Protein AF-A0A7V9I941-F1 (afdb_monomer_lite)

Structure (mmCIF, N/CA/C/O backbone):
data_AF-A0A7V9I941-F1
#
_entry.id   AF-A0A7V9I941-F1
#
loop_
_atom_site.group_PDB
_atom_site.id
_atom_site.type_symbol
_atom_site.label_atom_id
_atom_site.label_alt_id
_atom_site.label_comp_id
_atom_site.label_asym_id
_atom_site.label_entity_id
_atom_site.label_seq_id
_atom_site.pdbx_PDB_ins_code
_atom_site.Cartn_x
_atom_site.Cartn_y
_atom_site.Cartn_z
_atom_site.occupancy
_atom_site.B_iso_or_equiv
_atom_site.auth_seq_id
_atom_site.auth_comp_id
_atom_site.auth_asym_id
_atom_site.auth_atom_id
_atom_site.pdbx_PDB_model_num
ATOM 1 N N . MET A 1 1 ? -34.387 1.064 21.757 1.00 35.09 1 MET A N 1
ATOM 2 C CA . MET A 1 1 ? -34.602 2.495 22.067 1.00 35.09 1 MET A CA 1
ATOM 3 C C . MET A 1 1 ? -33.304 3.060 22.615 1.00 35.09 1 MET A C 1
ATOM 5 O O . MET A 1 1 ? -32.830 2.559 23.624 1.00 35.09 1 MET A O 1
ATOM 9 N N . TRP A 1 2 ? -32.696 4.018 21.917 1.00 32.03 2 TRP A N 1
ATOM 10 C CA . TRP A 1 2 ? -31.437 4.658 22.315 1.00 32.03 2 TRP A CA 1
ATOM 11 C C . TRP A 1 2 ? -31.766 5.967 23.046 1.00 32.03 2 TRP A C 1
ATOM 13 O O . TRP A 1 2 ? -32.575 6.744 22.545 1.00 32.03 2 TRP A O 1
ATOM 23 N N . ASN A 1 3 ? -31.223 6.167 24.250 1.00 42.16 3 ASN A N 1
ATOM 24 C CA . ASN A 1 3 ? -31.518 7.323 25.102 1.00 42.16 3 ASN A CA 1
ATOM 25 C C . ASN A 1 3 ? -30.299 8.272 25.116 1.00 42.16 3 ASN A C 1
ATOM 27 O O . ASN A 1 3 ? -29.281 7.911 25.708 1.00 42.16 3 ASN A O 1
ATOM 31 N N . PRO A 1 4 ? -30.366 9.455 24.477 1.00 40.78 4 PRO A N 1
ATOM 32 C CA . PRO A 1 4 ? -29.200 10.308 24.222 1.00 40.78 4 PRO A CA 1
ATOM 33 C C . PRO A 1 4 ? -28.729 11.154 25.426 1.00 40.78 4 PRO A C 1
ATOM 35 O O . PRO A 1 4 ? -27.900 12.039 25.254 1.00 40.78 4 PRO A O 1
ATOM 38 N N . GLY A 1 5 ? -29.235 10.910 26.643 1.00 39.59 5 GLY A N 1
ATOM 39 C CA . GLY A 1 5 ? -29.011 11.784 27.807 1.00 39.59 5 GLY A CA 1
ATOM 40 C C . GLY A 1 5 ? -28.123 11.249 28.938 1.00 39.59 5 GLY A C 1
ATOM 41 O O . GLY A 1 5 ? -27.975 11.936 29.945 1.00 39.59 5 GLY A O 1
ATOM 42 N N . ARG A 1 6 ? -27.550 10.041 28.842 1.00 43.12 6 ARG A N 1
ATOM 43 C CA . ARG A 1 6 ? -26.622 9.531 29.873 1.00 43.12 6 ARG A CA 1
ATOM 44 C C . ARG A 1 6 ? -25.178 9.778 29.454 1.00 43.12 6 ARG A C 1
ATOM 46 O O . ARG A 1 6 ? -24.641 9.040 28.636 1.00 43.12 6 ARG A O 1
ATOM 53 N N . THR A 1 7 ? -24.547 10.778 30.060 1.00 41.59 7 THR A N 1
ATOM 54 C CA . THR A 1 7 ? -23.088 10.892 30.097 1.00 41.59 7 THR A CA 1
ATOM 55 C C . THR A 1 7 ? -22.533 9.690 30.862 1.00 41.59 7 THR A C 1
ATOM 57 O O . THR A 1 7 ? -22.716 9.549 32.072 1.00 41.59 7 THR A O 1
ATOM 60 N N . LEU A 1 8 ? -21.917 8.765 30.126 1.00 42.09 8 LEU A N 1
ATOM 61 C CA . LEU A 1 8 ? -21.231 7.598 30.670 1.00 42.09 8 LEU A CA 1
ATOM 62 C C . LEU A 1 8 ? -19.936 8.064 31.342 1.00 42.09 8 LEU A C 1
ATOM 64 O O . LEU A 1 8 ? -18.869 8.074 30.741 1.00 42.09 8 LEU A O 1
ATOM 68 N N . GLY A 1 9 ? -20.032 8.455 32.611 1.00 39.22 9 GLY A N 1
ATOM 69 C CA . GLY A 1 9 ? -18.880 8.491 33.504 1.00 39.22 9 GLY A CA 1
ATOM 70 C C . GLY A 1 9 ? -18.475 7.060 33.845 1.00 39.22 9 GLY A C 1
ATOM 71 O O . GLY A 1 9 ? -18.800 6.572 34.922 1.00 39.22 9 GLY A O 1
ATOM 72 N N . SER A 1 10 ? -17.856 6.341 32.912 1.00 38.38 10 SER A N 1
ATOM 73 C CA . SER A 1 10 ? -17.290 5.028 33.206 1.00 38.38 10 SER A CA 1
ATOM 74 C C . SER A 1 10 ? -16.248 4.632 32.180 1.00 38.38 10 SER A C 1
ATOM 76 O O . SER A 1 10 ? -16.509 4.633 30.978 1.00 38.38 10 SER A O 1
ATOM 78 N N . THR A 1 11 ? -15.091 4.232 32.692 1.00 38.78 11 THR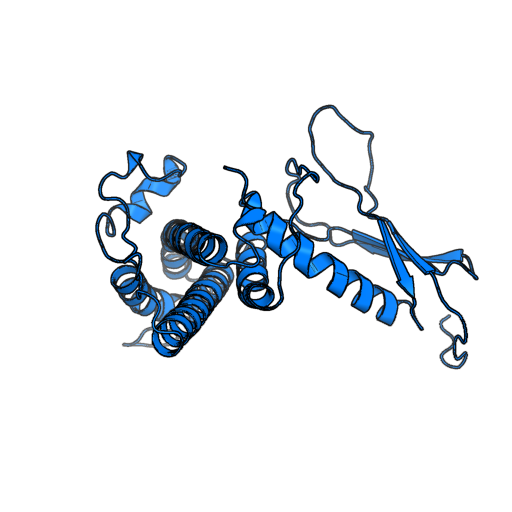 A N 1
ATOM 79 C CA . THR A 1 11 ? -14.031 3.507 32.006 1.00 38.78 11 THR A CA 1
ATOM 80 C C . THR A 1 11 ? -14.617 2.223 31.424 1.00 38.78 11 THR A C 1
ATOM 82 O O . THR A 1 11 ? -14.709 1.192 32.086 1.00 38.78 11 THR A O 1
ATOM 85 N N . SER A 1 12 ? -15.138 2.307 30.206 1.00 35.81 12 SER A N 1
ATOM 86 C CA . SER A 1 12 ? -15.727 1.159 29.530 1.00 35.81 12 SER A CA 1
ATOM 87 C C . SER A 1 12 ? -14.581 0.391 28.910 1.00 35.81 12 SER A C 1
ATOM 89 O O . SER A 1 12 ? -14.075 0.830 27.886 1.00 35.81 12 SER A O 1
ATOM 91 N N . LYS A 1 13 ? -14.146 -0.712 29.521 1.00 40.56 13 LYS A N 1
ATOM 92 C CA . LYS A 1 13 ? -13.272 -1.668 28.848 1.00 40.56 13 LYS A CA 1
ATOM 93 C C . LYS A 1 13 ? -14.117 -2.376 27.805 1.00 40.56 13 LYS A C 1
ATOM 95 O O . LYS A 1 13 ? -15.162 -2.951 28.102 1.00 40.56 13 LYS A O 1
ATOM 100 N N . ILE A 1 14 ? -13.716 -2.204 26.557 1.00 43.59 14 ILE A N 1
ATOM 101 C CA . ILE A 1 14 ? -14.454 -2.724 25.421 1.00 43.59 14 ILE A CA 1
ATOM 102 C C . ILE A 1 14 ? -13.624 -3.789 24.751 1.00 43.59 14 ILE A C 1
ATOM 104 O O . ILE A 1 14 ? -12.581 -3.496 24.181 1.00 43.59 14 ILE A O 1
ATOM 108 N N . ILE A 1 15 ? -14.123 -5.017 24.849 1.00 40.44 15 ILE A N 1
ATOM 109 C CA . ILE A 1 15 ? -13.538 -6.198 24.236 1.00 40.44 15 ILE A CA 1
ATOM 110 C C . ILE A 1 15 ? -14.017 -6.249 22.789 1.00 40.44 15 ILE A C 1
ATOM 112 O O . ILE A 1 15 ? -15.174 -6.604 22.535 1.00 40.44 15 ILE A O 1
ATOM 116 N N . LEU A 1 16 ? -13.134 -5.898 21.849 1.00 37.56 16 LEU A N 1
ATOM 117 C CA . LEU A 1 16 ? -13.359 -6.232 20.447 1.00 37.56 16 LEU A CA 1
ATOM 118 C C . LEU A 1 16 ? -13.041 -7.698 20.211 1.00 37.56 16 LEU A C 1
ATOM 120 O O . LEU A 1 16 ? -11.879 -8.070 20.112 1.00 37.56 16 LEU A O 1
ATOM 124 N N . THR A 1 17 ? -14.078 -8.519 20.080 1.00 37.56 17 THR A N 1
ATOM 125 C CA . THR A 1 17 ? -13.916 -9.923 19.697 1.00 37.56 17 THR A CA 1
ATOM 126 C C . THR A 1 17 ? -14.298 -10.086 18.227 1.00 37.56 17 THR A C 1
ATOM 128 O O . THR A 1 17 ? -15.425 -9.780 17.829 1.00 37.56 17 THR A O 1
ATOM 131 N N . TRP A 1 18 ? -13.359 -10.559 17.416 1.00 40.31 18 TRP A N 1
ATOM 132 C CA . TRP A 1 18 ? -13.526 -10.813 15.985 1.00 40.31 18 TRP A CA 1
ATOM 133 C C . TRP A 1 18 ? -14.189 -12.172 15.799 1.00 40.31 18 TRP A C 1
ATOM 135 O O . TRP A 1 18 ? -13.547 -13.218 15.849 1.00 40.31 18 TRP A O 1
ATOM 145 N N . HIS A 1 19 ? -15.512 -12.173 15.670 1.00 31.95 19 HIS A N 1
ATOM 146 C CA . HIS A 1 19 ? -16.284 -13.409 15.653 1.00 31.95 19 HIS A CA 1
ATOM 147 C C . HIS A 1 19 ? -16.552 -13.909 14.240 1.00 31.95 19 HIS A C 1
ATOM 149 O O . HIS A 1 19 ? -17.307 -13.324 13.466 1.00 31.95 19 HIS A O 1
ATOM 155 N N . ARG A 1 20 ? -15.957 -15.072 13.989 1.00 34.88 20 ARG A N 1
ATOM 156 C CA . ARG A 1 20 ? -16.417 -16.166 13.135 1.00 34.88 20 ARG A CA 1
ATOM 157 C C . ARG A 1 20 ? -17.949 -16.260 13.041 1.00 34.88 20 ARG A C 1
ATOM 159 O O . ARG A 1 20 ? -18.619 -16.485 14.046 1.00 34.88 20 ARG A O 1
ATOM 166 N N . SER A 1 21 ? -18.487 -16.235 11.826 1.00 25.66 21 SER A N 1
ATOM 167 C CA . SER A 1 21 ? -19.768 -16.889 11.551 1.00 25.66 21 SER A CA 1
ATOM 168 C C . SER A 1 21 ? -19.480 -18.347 11.183 1.00 25.66 21 SER A C 1
ATOM 170 O O . SER A 1 21 ? -18.948 -18.602 10.111 1.00 25.66 21 SER A O 1
ATOM 172 N N . GLY A 1 22 ? -19.779 -19.277 12.099 1.00 27.91 22 GLY A N 1
ATOM 173 C CA . GLY A 1 22 ? -19.870 -20.723 11.841 1.00 27.91 22 GLY A CA 1
ATOM 174 C C . GLY A 1 22 ? -18.563 -21.516 11.640 1.00 27.91 22 GLY A C 1
ATOM 175 O O . GLY A 1 22 ? -17.701 -21.144 10.862 1.00 27.91 22 GLY A O 1
ATOM 176 N N . TYR A 1 23 ? -18.493 -22.669 12.319 1.00 27.55 23 TYR A N 1
ATOM 177 C CA . TYR A 1 23 ? -17.632 -23.856 12.097 1.00 27.55 23 TYR A CA 1
ATOM 178 C C . TYR A 1 23 ? -16.152 -23.805 12.478 1.00 27.55 23 TYR A C 1
ATOM 180 O O . TYR A 1 23 ? -15.369 -23.129 11.818 1.00 27.55 23 TYR A O 1
ATOM 188 N N . THR A 1 24 ? -15.859 -24.512 13.589 1.00 28.33 24 THR A N 1
ATOM 189 C CA . THR A 1 24 ? -14.615 -25.098 14.171 1.00 28.33 24 THR A CA 1
ATOM 190 C C . THR A 1 24 ? -13.259 -24.860 13.490 1.00 28.33 24 THR A C 1
ATOM 192 O O . THR A 1 24 ? -13.181 -24.730 12.280 1.00 28.33 24 THR A O 1
ATOM 195 N N . LEU A 1 25 ? -12.185 -24.708 14.289 1.00 29.50 25 LEU A N 1
ATOM 196 C CA . LEU A 1 25 ? -10.809 -24.701 13.762 1.00 29.50 25 LEU A CA 1
ATOM 197 C C . LEU A 1 25 ? -10.632 -25.975 12.925 1.00 29.50 25 LEU A C 1
ATOM 199 O O . LEU A 1 25 ? -10.791 -27.066 13.469 1.00 29.50 25 LEU A O 1
ATOM 203 N N . THR A 1 26 ? -10.375 -25.830 11.629 1.00 43.22 26 THR A N 1
ATOM 204 C CA . THR A 1 26 ? -9.798 -26.887 10.794 1.00 43.22 26 THR A CA 1
ATOM 205 C C . THR A 1 26 ? -8.298 -26.634 10.667 1.00 43.22 26 THR A C 1
ATOM 207 O O . THR A 1 26 ? -7.837 -25.507 10.880 1.00 43.22 26 THR A O 1
ATOM 210 N N . ASP A 1 27 ? -7.546 -27.669 10.305 1.00 41.62 27 ASP A N 1
ATOM 211 C CA . ASP A 1 27 ? -6.104 -27.661 10.019 1.00 41.62 27 ASP A CA 1
ATOM 212 C C . ASP A 1 27 ? -5.704 -26.783 8.792 1.00 41.62 27 ASP A C 1
ATOM 214 O O . ASP A 1 27 ? -4.695 -27.041 8.149 1.00 41.62 27 ASP A O 1
ATOM 218 N N . GLU A 1 28 ? -6.487 -25.751 8.437 1.00 45.28 28 GLU A N 1
ATOM 219 C CA . GLU A 1 28 ? -6.453 -25.043 7.135 1.00 45.28 28 GLU A CA 1
ATOM 220 C C . GLU A 1 28 ? -6.357 -23.495 7.250 1.00 45.28 28 GLU A C 1
ATOM 222 O O . GLU A 1 28 ? -6.674 -22.759 6.315 1.00 45.28 28 GLU A O 1
ATOM 227 N N . GLY A 1 29 ? -5.980 -22.966 8.422 1.00 47.12 29 GLY A N 1
ATOM 228 C CA . GLY A 1 29 ? -5.404 -21.616 8.551 1.00 47.12 29 GLY A CA 1
ATOM 229 C C . GLY A 1 29 ? -6.286 -20.384 8.247 1.00 47.12 29 GLY A C 1
ATOM 230 O O . GLY A 1 29 ? -5.766 -19.309 7.998 1.00 47.12 29 GLY A O 1
ATOM 231 N N . ALA A 1 30 ? -7.615 -20.442 8.291 1.00 50.50 30 ALA A N 1
ATOM 232 C CA . ALA A 1 30 ? -8.430 -19.406 7.635 1.00 50.50 30 ALA A CA 1
ATOM 233 C C . ALA A 1 30 ? -8.743 -18.079 8.393 1.00 50.50 30 ALA A C 1
ATOM 235 O O . ALA A 1 30 ? -9.074 -17.096 7.728 1.00 50.50 30 ALA A O 1
ATOM 236 N N . LEU A 1 31 ? -8.696 -17.974 9.733 1.00 53.34 31 LEU A N 1
ATOM 237 C CA . LEU A 1 31 ? -9.114 -16.743 10.452 1.00 53.34 31 LEU A CA 1
ATOM 238 C C . LEU A 1 31 ? -8.390 -16.547 11.796 1.00 53.34 31 LEU A C 1
ATOM 240 O O . LEU A 1 31 ? -8.352 -17.461 12.617 1.00 53.34 31 LEU A O 1
ATOM 244 N N . ALA A 1 32 ? -7.903 -15.328 12.057 1.00 59.91 32 ALA A N 1
ATOM 245 C CA . ALA A 1 32 ? -7.299 -14.939 13.334 1.00 59.91 32 ALA A CA 1
ATOM 246 C C . ALA A 1 32 ? -8.260 -14.080 14.178 1.00 59.91 32 ALA A C 1
ATOM 248 O O . ALA A 1 32 ? -8.872 -13.136 13.676 1.00 59.91 32 ALA A O 1
ATOM 249 N N . LEU A 1 33 ? -8.377 -14.404 15.470 1.00 64.81 33 LEU A N 1
ATOM 250 C CA . LEU A 1 33 ? -9.086 -13.597 16.463 1.00 64.81 33 LEU A CA 1
ATOM 251 C C . LEU A 1 33 ? -8.088 -12.635 17.116 1.00 64.81 33 LEU A C 1
ATOM 253 O O . LEU A 1 33 ? -7.126 -13.083 17.734 1.00 64.81 33 LEU A O 1
ATOM 257 N N . ALA A 1 34 ? -8.336 -11.331 17.017 1.00 71.81 34 ALA A N 1
ATOM 258 C CA . ALA A 1 34 ? -7.674 -10.350 17.871 1.00 71.81 34 ALA A CA 1
ATOM 259 C C . ALA A 1 34 ? -8.572 -10.023 19.072 1.00 71.81 34 ALA A C 1
ATOM 261 O O . ALA A 1 34 ? -9.789 -10.163 19.004 1.00 71.81 34 ALA A O 1
ATOM 262 N N . GLU A 1 35 ? -8.000 -9.578 20.180 1.00 79.00 35 GLU A N 1
ATOM 263 C CA . GLU A 1 35 ? -8.775 -8.992 21.266 1.00 79.00 35 GLU A CA 1
ATOM 264 C C . GLU A 1 35 ? -8.050 -7.750 21.751 1.00 79.00 35 GLU A C 1
ATOM 266 O O . GLU A 1 35 ? -6.855 -7.793 22.034 1.00 79.00 35 GLU A O 1
ATOM 271 N N . ILE A 1 36 ? -8.764 -6.629 21.805 1.00 81.50 36 ILE A N 1
ATOM 272 C CA . ILE A 1 36 ? -8.229 -5.391 22.360 1.00 81.50 36 ILE A CA 1
ATOM 273 C C . ILE A 1 36 ? -9.214 -4.806 23.348 1.00 81.50 36 ILE A C 1
ATOM 275 O O . ILE A 1 36 ? -10.423 -4.960 23.198 1.00 81.50 36 ILE A O 1
ATOM 279 N N . THR A 1 37 ? -8.650 -4.139 24.346 1.00 85.94 37 THR A N 1
ATOM 280 C CA . THR A 1 37 ? -9.349 -3.391 25.379 1.00 85.94 37 THR A CA 1
ATOM 281 C C . THR A 1 37 ? -9.031 -1.919 25.182 1.00 85.94 37 THR A C 1
ATOM 283 O O . THR A 1 37 ? -7.863 -1.543 25.123 1.00 85.94 37 THR A O 1
ATOM 286 N N . VAL A 1 38 ? -10.065 -1.088 25.095 1.00 84.06 38 VAL A N 1
ATOM 287 C CA . VAL A 1 38 ? -9.937 0.374 25.046 1.00 84.06 38 VAL A CA 1
ATOM 288 C C . VAL A 1 38 ? -10.858 0.995 26.079 1.00 84.06 38 VAL A C 1
ATOM 290 O O . VAL A 1 38 ? -11.914 0.430 26.337 1.00 84.06 38 VAL A O 1
ATOM 293 N N . GLU A 1 39 ? -10.477 2.146 26.630 1.00 88.81 39 GLU A N 1
ATOM 294 C CA . GLU A 1 39 ? -11.371 2.993 27.423 1.00 88.81 39 GLU A CA 1
ATOM 295 C C . GLU A 1 39 ? -12.137 3.931 26.485 1.00 88.81 39 GLU A C 1
ATOM 297 O O . GLU A 1 39 ? -11.517 4.668 25.709 1.00 88.81 39 GLU A O 1
ATOM 302 N N . ALA A 1 40 ? -13.471 3.930 26.530 1.00 86.38 40 ALA A N 1
ATOM 303 C CA . ALA A 1 40 ? -14.291 4.774 25.661 1.00 86.38 40 ALA A CA 1
ATOM 304 C C . ALA A 1 40 ? -15.577 5.280 26.327 1.00 86.38 40 ALA A C 1
ATOM 306 O O . ALA A 1 40 ? -16.123 4.649 27.232 1.00 86.38 40 ALA A O 1
ATOM 307 N N . GLU A 1 41 ? -16.072 6.412 25.824 1.00 88.31 41 GLU A N 1
ATOM 308 C CA . GLU A 1 41 ? -17.283 7.083 26.328 1.00 88.31 41 GLU A CA 1
ATOM 309 C C . GLU A 1 41 ? -18.567 6.596 25.635 1.00 88.31 41 GLU A C 1
ATOM 311 O O . GLU A 1 41 ? -19.680 6.865 26.082 1.00 88.31 41 GLU A O 1
ATOM 316 N N . SER A 1 42 ? -18.431 5.892 24.509 1.00 83.50 42 SER A N 1
ATOM 317 C CA . SER A 1 42 ? -19.545 5.344 23.735 1.00 83.50 42 SER A CA 1
ATOM 318 C C . SER A 1 42 ? -19.088 4.176 22.861 1.00 83.50 42 SER A C 1
ATOM 320 O O . SER A 1 42 ? -17.894 4.007 22.613 1.00 83.50 42 SER A O 1
ATOM 322 N N . PHE A 1 43 ? -20.039 3.408 22.317 1.00 78.94 43 PHE A N 1
ATOM 323 C CA . PHE A 1 43 ? -19.748 2.367 21.321 1.00 78.94 43 PHE A CA 1
ATOM 324 C C . PHE A 1 43 ? -18.999 2.914 20.098 1.00 78.94 43 PHE A C 1
ATOM 326 O O . PHE A 1 43 ? -18.075 2.267 19.622 1.00 78.94 43 PHE A O 1
ATOM 333 N N . LEU A 1 44 ? -19.365 4.105 19.610 1.00 83.31 44 LEU A N 1
ATOM 334 C CA . LEU A 1 44 ? -18.714 4.716 18.448 1.00 83.31 44 LEU A CA 1
ATOM 335 C C . LEU A 1 44 ? -17.280 5.165 18.766 1.00 83.31 44 LEU A C 1
ATOM 337 O O . LEU A 1 44 ? -16.379 4.959 17.958 1.00 83.31 44 LEU A O 1
ATOM 341 N N . ASP A 1 45 ? -17.053 5.757 19.942 1.00 83.31 45 ASP A N 1
ATOM 342 C CA . ASP A 1 45 ? -15.701 6.138 20.371 1.00 83.31 45 ASP A CA 1
ATOM 343 C C . ASP A 1 45 ? -14.810 4.902 20.561 1.00 83.31 45 ASP A C 1
ATOM 345 O O . ASP A 1 45 ? -13.637 4.917 20.192 1.00 83.31 45 ASP A O 1
ATOM 349 N N . ALA A 1 46 ? -15.385 3.804 21.052 1.00 83.12 46 ALA A N 1
ATOM 350 C CA . ALA A 1 46 ? -14.690 2.532 21.161 1.00 83.12 46 ALA A CA 1
ATOM 351 C C . ALA A 1 46 ? -14.336 1.950 19.797 1.00 83.12 46 ALA A C 1
ATOM 353 O O . ALA A 1 46 ? -13.186 1.593 19.573 1.00 83.12 46 ALA A O 1
ATOM 354 N N . GLU A 1 47 ? -15.294 1.918 18.866 1.00 83.94 47 GLU A N 1
ATOM 355 C CA . GLU A 1 47 ? -15.066 1.496 17.482 1.00 83.94 47 GLU A CA 1
ATOM 356 C C . GLU A 1 47 ? -13.938 2.294 16.844 1.00 83.94 47 GLU A C 1
ATOM 358 O O . GLU A 1 47 ? -13.030 1.700 16.273 1.00 83.94 47 GLU A O 1
ATOM 363 N N . ARG A 1 48 ? -13.946 3.621 17.004 1.00 86.38 48 ARG A N 1
ATOM 364 C CA . ARG A 1 48 ? -12.891 4.505 16.504 1.00 86.38 48 ARG A CA 1
ATOM 365 C C . ARG A 1 48 ? -11.533 4.178 17.125 1.00 86.38 48 ARG A C 1
ATOM 367 O O . ARG A 1 48 ? -10.597 3.890 16.391 1.00 86.38 48 ARG A O 1
ATOM 374 N N . LYS A 1 49 ? -11.417 4.177 18.458 1.00 85.25 49 LYS A N 1
ATOM 375 C CA . LYS A 1 49 ? -10.149 3.902 19.167 1.00 85.25 49 LYS A CA 1
ATOM 376 C C . LYS A 1 49 ? -9.594 2.525 18.829 1.00 85.25 49 LYS A C 1
ATOM 378 O O . LYS A 1 49 ? -8.396 2.365 18.606 1.00 85.25 49 LYS A O 1
ATOM 383 N N . SER A 1 50 ? -10.470 1.533 18.779 1.00 84.06 50 SER A N 1
ATOM 384 C CA . SER A 1 50 ? -10.101 0.170 18.454 1.00 84.06 50 SER A CA 1
ATOM 385 C C . SER A 1 50 ? -9.722 -0.009 16.985 1.00 84.06 50 SER A C 1
ATOM 387 O O . SER A 1 50 ? -8.738 -0.685 16.687 1.00 84.06 50 SER A O 1
ATOM 389 N N . HIS A 1 51 ? -10.462 0.616 16.069 1.00 84.75 51 HIS A N 1
ATOM 390 C CA . HIS A 1 51 ? -10.105 0.664 14.657 1.00 84.75 51 HIS A CA 1
ATOM 391 C C . HIS A 1 51 ? -8.741 1.330 14.472 1.00 84.75 51 HIS A C 1
ATOM 393 O O . HIS A 1 51 ? -7.884 0.754 13.812 1.00 84.75 51 HIS A O 1
ATOM 399 N N . ASP A 1 52 ? -8.503 2.486 15.093 1.00 84.69 52 ASP A N 1
ATOM 400 C CA . ASP A 1 52 ? -7.235 3.212 14.999 1.00 84.69 52 ASP A CA 1
ATOM 401 C C . ASP A 1 52 ? -6.067 2.370 15.535 1.00 84.69 52 ASP A C 1
ATOM 403 O O . ASP A 1 52 ? -5.017 2.302 14.899 1.00 84.69 52 ASP A O 1
ATOM 407 N N . ALA A 1 53 ? -6.258 1.660 16.652 1.00 83.19 53 ALA A N 1
ATOM 408 C CA . ALA A 1 53 ? -5.247 0.759 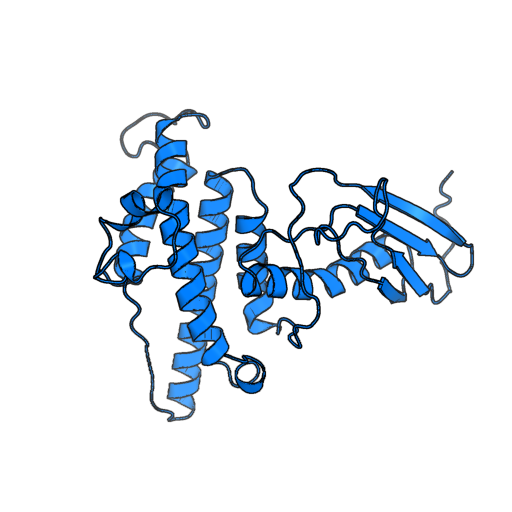17.204 1.00 83.19 53 ALA A CA 1
ATOM 409 C C . ALA A 1 53 ? -4.895 -0.392 16.242 1.00 83.19 53 ALA A C 1
ATOM 411 O O . ALA A 1 53 ? -3.721 -0.711 16.050 1.00 83.19 53 ALA A O 1
ATOM 412 N N . LEU A 1 54 ? -5.902 -1.004 15.612 1.00 82.44 54 LEU A N 1
ATOM 413 C CA . LEU A 1 54 ? -5.715 -2.175 14.751 1.00 82.44 54 LEU A CA 1
ATOM 414 C C . LEU A 1 54 ? -5.309 -1.817 13.320 1.00 82.44 54 LEU A C 1
ATOM 416 O O . LEU A 1 54 ? -4.561 -2.563 12.693 1.00 82.44 54 LEU A O 1
ATOM 420 N N . ALA A 1 55 ? -5.765 -0.686 12.785 1.00 81.31 55 ALA A N 1
ATOM 421 C CA . ALA A 1 55 ? -5.546 -0.302 11.393 1.00 81.31 55 ALA A CA 1
ATOM 422 C C . ALA A 1 55 ? -4.057 -0.261 11.030 1.00 81.31 55 ALA A C 1
ATOM 424 O O . ALA A 1 55 ? -3.678 -0.674 9.930 1.00 81.31 55 ALA A O 1
ATOM 425 N N . PHE A 1 56 ? -3.205 0.183 11.956 1.00 81.62 56 PHE A N 1
ATOM 426 C CA . PHE A 1 56 ? -1.756 0.229 11.761 1.00 81.62 56 PHE A CA 1
ATOM 427 C C . PHE A 1 56 ? -1.126 -1.168 11.699 1.00 81.62 56 PHE A C 1
ATOM 429 O O . PHE A 1 56 ? -0.277 -1.404 10.839 1.00 81.62 56 PHE A O 1
ATOM 436 N N . LEU A 1 57 ? -1.579 -2.101 12.543 1.00 81.75 57 LEU A N 1
ATOM 437 C CA . LEU A 1 57 ? -1.129 -3.499 12.531 1.00 81.75 57 LEU A CA 1
ATOM 438 C C . LEU A 1 57 ? -1.566 -4.206 11.249 1.00 81.75 57 LEU A C 1
ATOM 440 O O . LEU A 1 57 ? -0.749 -4.785 10.545 1.00 81.75 57 LEU A O 1
ATOM 444 N N . LEU A 1 58 ? -2.841 -4.076 10.884 1.00 81.50 58 LEU A N 1
ATOM 445 C CA . LEU A 1 58 ? -3.386 -4.682 9.670 1.00 81.50 58 LEU A CA 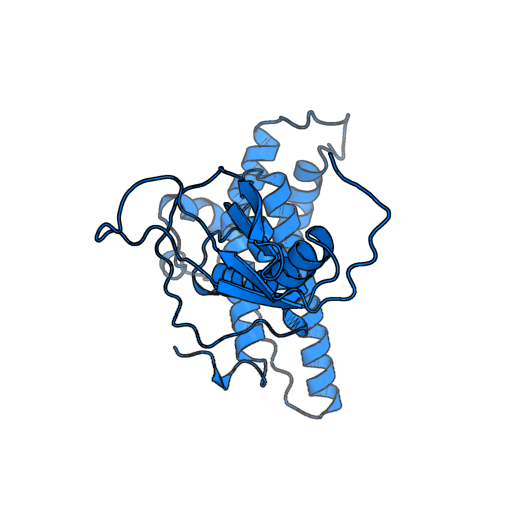1
ATOM 446 C C . LEU A 1 58 ? -2.693 -4.155 8.408 1.00 81.50 58 LEU A C 1
ATOM 448 O O . LEU A 1 58 ? -2.466 -4.912 7.468 1.00 81.50 58 LEU A O 1
ATOM 452 N N . SER A 1 59 ? -2.347 -2.863 8.379 1.00 81.62 59 SER A N 1
ATOM 453 C CA . SER A 1 59 ? -1.599 -2.266 7.265 1.00 81.62 59 SER A CA 1
ATOM 454 C C . SER A 1 59 ? -0.181 -2.827 7.172 1.00 81.62 59 SER A C 1
ATOM 456 O O . SER A 1 59 ? 0.275 -3.152 6.078 1.00 81.62 59 SER A O 1
ATOM 458 N N . TRP A 1 60 ? 0.497 -2.984 8.313 1.00 81.69 60 TRP A N 1
ATOM 459 C CA . TRP A 1 60 ? 1.806 -3.628 8.369 1.00 81.69 60 TRP A CA 1
ATOM 460 C C . TRP A 1 60 ? 1.747 -5.075 7.873 1.00 81.69 60 TRP A C 1
ATOM 462 O O . TRP A 1 60 ? 2.497 -5.467 6.983 1.00 81.69 60 TRP A O 1
ATOM 472 N N . TRP A 1 61 ? 0.814 -5.856 8.404 1.00 81.31 61 TRP A N 1
ATOM 473 C CA . TRP A 1 61 ? 0.648 -7.257 8.054 1.00 81.31 61 TRP A CA 1
ATOM 474 C C . TRP A 1 61 ? 0.253 -7.463 6.590 1.00 81.31 61 TRP A C 1
ATOM 476 O O . TRP A 1 61 ? 0.759 -8.374 5.939 1.00 81.31 61 TRP A O 1
ATOM 486 N N . SER A 1 62 ? -0.598 -6.597 6.036 1.00 75.50 62 SER A N 1
ATOM 487 C CA . SER A 1 62 ? -0.972 -6.665 4.622 1.00 75.50 62 SER A CA 1
ATOM 488 C C . SER A 1 62 ? 0.249 -6.543 3.708 1.00 75.50 62 SER A C 1
ATOM 490 O O . SER A 1 62 ? 0.369 -7.285 2.731 1.00 75.50 62 SER A O 1
ATOM 492 N N . PHE A 1 63 ? 1.191 -5.668 4.068 1.00 81.56 63 PHE A N 1
ATOM 493 C CA . PHE A 1 63 ? 2.483 -5.570 3.401 1.00 81.56 63 PHE A CA 1
ATOM 494 C C . PHE A 1 63 ? 3.362 -6.803 3.658 1.00 81.56 63 PHE A C 1
ATOM 496 O O . PHE A 1 63 ? 3.770 -7.458 2.701 1.00 81.56 63 PHE A O 1
ATOM 503 N N . ALA A 1 64 ? 3.607 -7.149 4.926 1.00 79.25 64 ALA A N 1
ATOM 504 C CA . ALA A 1 64 ? 4.544 -8.206 5.316 1.00 79.25 64 ALA A CA 1
ATOM 505 C C . ALA A 1 64 ? 4.222 -9.559 4.662 1.00 79.25 64 ALA A C 1
ATOM 507 O O . ALA A 1 64 ? 5.121 -10.265 4.214 1.00 79.25 64 ALA A O 1
ATOM 508 N N . TYR A 1 65 ? 2.936 -9.894 4.551 1.00 76.50 65 TYR A N 1
ATOM 509 C CA . TYR A 1 65 ? 2.492 -11.148 3.941 1.00 76.50 65 TYR A CA 1
ATOM 510 C C . TYR A 1 65 ? 2.070 -10.996 2.482 1.00 76.50 65 TYR A C 1
ATOM 512 O O . TYR A 1 65 ? 1.784 -11.993 1.819 1.00 76.50 65 TYR A O 1
ATOM 520 N N . THR A 1 66 ? 2.040 -9.767 1.957 1.00 77.06 66 THR A N 1
ATOM 521 C CA . THR A 1 66 ? 1.581 -9.487 0.591 1.00 77.06 66 THR A CA 1
ATOM 522 C C . THR A 1 66 ? 0.144 -9.989 0.369 1.00 77.06 66 THR A C 1
ATOM 524 O O . THR A 1 66 ? -0.163 -10.684 -0.603 1.00 77.06 66 THR A O 1
ATOM 527 N N . VAL A 1 67 ? -0.750 -9.702 1.321 1.00 76.75 67 VAL A N 1
ATOM 528 C CA . VAL A 1 67 ? -2.144 -10.177 1.302 1.00 76.75 67 VAL A CA 1
ATOM 529 C C . VAL A 1 67 ? -3.119 -9.075 1.689 1.00 76.75 67 VAL A C 1
ATOM 531 O O . VAL A 1 67 ? -2.800 -8.192 2.481 1.00 76.75 67 VAL A O 1
ATOM 534 N N . ALA A 1 68 ? -4.334 -9.149 1.154 1.00 73.19 68 ALA A N 1
ATOM 535 C CA . ALA A 1 68 ? -5.455 -8.339 1.604 1.00 73.19 68 ALA A CA 1
ATOM 536 C C . ALA A 1 68 ? -5.856 -8.768 3.024 1.00 73.19 68 ALA A C 1
ATOM 538 O O . ALA A 1 68 ? -6.314 -9.895 3.219 1.00 73.19 68 ALA A O 1
ATOM 539 N N . ILE A 1 69 ? -5.661 -7.894 4.014 1.00 75.94 69 ILE A N 1
ATOM 540 C CA . ILE A 1 69 ? -6.098 -8.133 5.394 1.00 75.94 69 ILE A CA 1
ATOM 541 C C . ILE A 1 69 ? -7.132 -7.086 5.751 1.00 75.94 69 ILE A C 1
ATOM 543 O O . ILE A 1 69 ? -6.910 -5.880 5.598 1.00 75.94 69 ILE A O 1
ATOM 547 N N . ASP A 1 70 ? -8.268 -7.562 6.243 1.00 76.19 70 ASP A N 1
ATOM 548 C CA . ASP A 1 70 ? -9.421 -6.720 6.471 1.00 76.19 70 ASP A CA 1
ATOM 549 C C . ASP A 1 70 ? -10.268 -7.190 7.653 1.00 76.19 70 ASP A C 1
ATOM 551 O O . ASP A 1 70 ? -10.272 -8.355 8.055 1.00 76.19 70 ASP A O 1
ATOM 555 N N . ILE A 1 71 ? -11.008 -6.231 8.185 1.00 77.00 71 ILE A N 1
ATOM 556 C CA . ILE A 1 71 ? -11.909 -6.328 9.318 1.00 77.00 71 ILE A CA 1
ATOM 557 C C . ILE A 1 71 ? -13.261 -6.847 8.807 1.00 77.00 71 ILE A C 1
ATOM 559 O O . ILE A 1 71 ? -14.110 -6.083 8.354 1.00 77.00 71 ILE A O 1
ATOM 563 N N . LYS A 1 72 ? -13.481 -8.169 8.856 1.00 76.25 72 LYS A N 1
ATOM 564 C CA . LYS A 1 72 ? -14.747 -8.774 8.379 1.00 76.25 72 LYS A CA 1
ATOM 565 C C . LYS A 1 72 ? -15.904 -8.640 9.350 1.00 76.25 72 LYS A C 1
ATOM 567 O O . LYS A 1 72 ? -17.061 -8.694 8.953 1.00 76.25 72 LYS A O 1
ATOM 572 N N . GLY A 1 73 ? -15.622 -8.456 10.625 1.00 74.94 73 GLY A N 1
ATOM 573 C CA . GLY A 1 73 ? -16.657 -8.215 11.608 1.00 74.94 73 GLY A CA 1
ATOM 574 C C . GLY A 1 73 ? -16.076 -8.131 12.997 1.00 74.94 73 GLY A C 1
ATOM 575 O O . GLY A 1 73 ? -15.028 -8.705 13.281 1.00 74.94 73 GLY A O 1
ATOM 576 N N . TYR A 1 74 ? -16.761 -7.404 13.858 1.00 79.88 74 TYR A N 1
ATOM 577 C CA . TYR A 1 74 ? -16.339 -7.209 15.227 1.00 79.88 74 TYR A CA 1
ATOM 578 C C . TYR A 1 74 ? -17.548 -7.129 16.145 1.00 79.88 74 TYR A C 1
ATOM 580 O O . TYR A 1 74 ? -18.659 -6.744 15.763 1.00 79.88 74 TYR A O 1
ATOM 588 N N . ARG A 1 75 ? -17.301 -7.500 17.394 1.00 84.12 75 ARG A N 1
ATOM 589 C CA . ARG A 1 75 ? -18.233 -7.338 18.497 1.00 84.12 75 ARG A CA 1
ATOM 590 C C . ARG A 1 75 ? -17.671 -6.327 19.471 1.00 84.12 75 ARG A C 1
ATOM 592 O O . ARG A 1 75 ? -16.573 -6.535 19.958 1.00 84.12 75 ARG A O 1
ATOM 599 N N . VAL A 1 76 ? -18.453 -5.317 19.813 1.00 83.25 76 VAL A N 1
ATOM 600 C CA . VAL A 1 76 ? -18.164 -4.335 20.860 1.00 83.25 76 VAL A CA 1
ATOM 601 C C . VAL A 1 76 ? -18.968 -4.719 22.100 1.00 83.25 76 VAL A C 1
ATOM 603 O O . VAL A 1 76 ? -20.181 -4.892 21.991 1.00 83.25 76 VAL A O 1
ATOM 606 N N . THR A 1 77 ? -18.329 -4.862 23.263 1.00 84.50 77 THR A N 1
ATOM 607 C CA . THR A 1 77 ? -19.018 -5.183 24.531 1.00 84.50 77 THR A CA 1
ATOM 608 C C . THR A 1 77 ? -18.705 -4.121 25.580 1.00 84.50 77 THR A C 1
ATOM 610 O O . THR A 1 77 ? -17.539 -3.966 25.916 1.00 84.50 77 THR A O 1
ATOM 613 N N . GLU A 1 78 ? -19.707 -3.406 26.103 1.00 87.56 78 GLU A N 1
ATOM 614 C CA . GLU A 1 78 ? -19.537 -2.523 27.271 1.00 87.56 78 GLU A CA 1
ATOM 615 C C . GLU A 1 78 ? -19.472 -3.390 28.533 1.00 87.56 78 GLU A C 1
ATOM 617 O O . GLU A 1 78 ? -20.472 -3.997 28.907 1.00 87.56 78 GLU A O 1
ATOM 622 N N . GLU A 1 79 ? -18.324 -3.453 29.210 1.00 84.06 79 GLU A N 1
ATOM 623 C CA . GLU A 1 79 ? -18.146 -4.361 30.354 1.00 84.06 79 GLU A CA 1
ATOM 624 C C . GLU A 1 79 ? -19.119 -4.134 31.514 1.00 84.06 79 GLU A C 1
ATOM 626 O O . GLU A 1 79 ? -19.587 -5.095 32.116 1.00 84.06 79 GLU A O 1
ATOM 631 N N . ARG A 1 80 ? -19.460 -2.879 31.828 1.00 82.50 80 ARG A N 1
ATOM 632 C CA . ARG A 1 80 ? -20.296 -2.568 32.997 1.00 82.50 80 ARG A CA 1
ATOM 633 C C . ARG A 1 80 ? -21.757 -2.976 32.813 1.00 82.50 80 ARG A C 1
ATOM 635 O O . ARG A 1 80 ? -22.407 -3.367 33.777 1.00 82.50 80 ARG A O 1
ATOM 642 N N . THR A 1 81 ? -22.301 -2.800 31.611 1.00 88.44 81 THR A N 1
ATOM 643 C CA . THR A 1 81 ? -23.715 -3.101 31.317 1.00 88.44 81 THR A CA 1
ATOM 644 C C . THR A 1 81 ? -23.893 -4.427 30.593 1.00 88.44 81 THR A C 1
ATOM 646 O O . THR A 1 81 ? -25.027 -4.839 30.370 1.00 88.44 81 THR A O 1
ATOM 649 N N . GLU A 1 82 ? -22.790 -5.043 30.166 1.00 88.75 82 GLU A N 1
ATOM 650 C CA . GLU A 1 82 ? -22.736 -6.198 29.269 1.00 88.75 82 GLU A CA 1
ATOM 651 C C . GLU A 1 82 ? -23.431 -5.980 27.914 1.00 88.75 82 GLU A C 1
ATOM 653 O O . GLU A 1 82 ? -23.668 -6.933 27.165 1.00 88.75 82 GLU A O 1
ATOM 658 N N . SER A 1 83 ? -23.742 -4.728 27.561 1.00 82.94 83 SER A N 1
ATOM 659 C CA . SER A 1 83 ? -24.380 -4.392 26.289 1.00 82.94 83 SER A CA 1
ATOM 660 C C . SER A 1 83 ? -23.444 -4.705 25.125 1.00 82.94 83 SER A C 1
ATOM 662 O O . SER A 1 83 ? -22.253 -4.393 25.166 1.00 82.94 83 SER A O 1
ATOM 664 N N . ARG A 1 84 ? -23.986 -5.306 24.058 1.00 86.44 84 ARG A N 1
ATOM 665 C CA . ARG A 1 84 ? -23.211 -5.767 22.895 1.00 86.44 84 ARG A CA 1
ATOM 666 C C . ARG A 1 84 ? -23.693 -5.111 21.607 1.00 86.44 84 ARG A C 1
ATOM 668 O O . ARG A 1 84 ? -24.893 -5.072 21.345 1.00 86.44 84 ARG A O 1
ATOM 675 N N . LYS A 1 85 ? -22.753 -4.684 20.766 1.00 78.88 85 LYS A N 1
ATOM 676 C CA . LYS A 1 85 ? -22.985 -4.281 19.373 1.00 78.88 85 LYS A CA 1
ATOM 677 C C . LYS A 1 85 ? -22.193 -5.205 18.458 1.00 78.88 85 LYS A C 1
ATOM 679 O O . LYS A 1 85 ? -21.026 -5.481 18.718 1.00 78.88 85 LYS A O 1
ATOM 684 N N . TRP A 1 86 ? -22.831 -5.682 17.400 1.00 81.38 86 TRP A N 1
ATOM 685 C CA . TRP A 1 86 ? -22.206 -6.535 16.396 1.00 81.38 86 TRP A CA 1
ATOM 686 C C . TRP A 1 86 ? -22.230 -5.826 15.053 1.00 81.38 86 TRP A C 1
ATOM 688 O O . TRP A 1 86 ? -23.256 -5.261 14.673 1.00 81.38 86 TRP A O 1
ATOM 698 N N . VAL A 1 87 ? -21.106 -5.863 14.349 1.00 74.75 87 VAL A N 1
ATOM 699 C CA . VAL A 1 87 ? -20.967 -5.323 12.998 1.00 74.75 87 VAL A CA 1
ATOM 700 C C . VAL A 1 87 ? -20.299 -6.388 12.146 1.00 74.75 87 VAL A C 1
ATOM 702 O O . VAL A 1 87 ? -19.261 -6.924 12.528 1.00 74.75 87 VAL A O 1
ATOM 705 N N . PHE A 1 88 ? -20.892 -6.700 10.998 1.00 73.19 88 PHE A N 1
ATOM 706 C CA . PHE A 1 88 ? -20.373 -7.687 10.057 1.00 73.19 88 PHE A CA 1
ATOM 707 C C . PHE A 1 88 ? -20.314 -7.077 8.658 1.00 73.19 88 PHE A C 1
ATOM 709 O O . PHE A 1 88 ? -21.312 -6.566 8.159 1.00 73.19 88 PHE A O 1
ATOM 716 N N . ASN A 1 89 ? -19.148 -7.183 8.031 1.00 62.94 89 ASN A N 1
ATOM 717 C CA . ASN A 1 89 ? -18.842 -6.795 6.662 1.00 62.94 89 ASN A CA 1
ATOM 718 C C . ASN A 1 89 ? -18.331 -8.049 5.929 1.00 62.94 89 ASN A C 1
ATOM 720 O O . ASN A 1 89 ? -17.139 -8.356 5.930 1.00 62.94 89 ASN A O 1
ATOM 724 N N . ALA A 1 90 ? -19.236 -8.835 5.346 1.00 49.97 90 ALA A N 1
ATOM 725 C CA . ALA A 1 90 ? -18.880 -10.110 4.725 1.00 49.97 90 ALA A CA 1
ATOM 726 C C . ALA A 1 90 ? -18.618 -9.960 3.217 1.00 49.97 90 ALA A C 1
ATOM 728 O O . ALA A 1 90 ? -19.543 -10.085 2.424 1.00 49.97 90 ALA A O 1
ATOM 729 N N . LEU A 1 91 ? -17.358 -9.740 2.820 1.00 52.84 91 LEU A N 1
ATOM 730 C CA . LEU A 1 91 ? -16.871 -9.894 1.436 1.00 52.84 91 LEU A CA 1
ATOM 731 C C . LEU A 1 91 ? -15.382 -10.294 1.444 1.00 52.84 91 LEU A C 1
ATOM 733 O O . LEU A 1 91 ? -14.565 -9.513 1.919 1.00 52.84 91 LEU A O 1
ATOM 737 N N . GLY A 1 92 ? -14.995 -11.470 0.930 1.00 55.44 92 GLY A N 1
ATOM 738 C CA . GLY A 1 92 ? -13.581 -11.845 0.704 1.00 55.44 92 GLY A CA 1
ATOM 739 C C . GLY A 1 92 ? -13.233 -13.319 0.968 1.00 55.44 92 GLY A C 1
ATOM 740 O O . GLY A 1 92 ? -14.002 -14.035 1.602 1.00 55.44 92 GLY A O 1
ATOM 741 N N . ARG A 1 93 ? -12.066 -13.772 0.478 1.00 53.19 93 ARG A N 1
ATOM 742 C CA . ARG A 1 93 ? -11.502 -15.113 0.744 1.00 53.19 93 ARG A CA 1
ATOM 743 C C . ARG A 1 93 ? -10.611 -15.090 1.991 1.00 53.19 93 ARG A C 1
ATOM 745 O O . ARG A 1 93 ? -9.855 -14.141 2.181 1.00 53.19 93 ARG A O 1
ATOM 752 N N . ALA A 1 94 ? -10.693 -16.138 2.805 1.00 56.50 94 ALA A N 1
ATOM 753 C CA . ALA A 1 94 ? -9.784 -16.372 3.923 1.00 56.50 94 ALA A CA 1
ATOM 754 C C . ALA A 1 94 ? -8.366 -16.726 3.432 1.00 56.50 94 ALA A C 1
ATOM 756 O O . ALA A 1 94 ? -8.223 -17.372 2.392 1.00 56.50 94 ALA A O 1
ATOM 757 N N . LYS A 1 95 ? -7.329 -16.309 4.168 1.00 54.66 95 LYS A N 1
ATOM 758 C CA . LYS A 1 95 ? -5.926 -16.654 3.899 1.00 54.66 95 LYS A CA 1
ATOM 759 C C . LYS A 1 95 ? -5.174 -16.852 5.212 1.00 54.66 95 LYS A C 1
ATOM 761 O O . LYS A 1 95 ? -5.458 -16.155 6.184 1.00 54.66 95 LYS A O 1
ATOM 766 N N . GLU A 1 96 ? -4.213 -17.771 5.201 1.00 53.31 96 GLU A N 1
ATOM 767 C CA . GLU A 1 96 ? -3.384 -18.061 6.366 1.00 53.31 96 GLU A CA 1
ATOM 768 C C . GLU A 1 96 ? -2.618 -16.841 6.852 1.00 53.31 96 GLU A C 1
ATOM 770 O O . GLU A 1 96 ? -1.959 -16.139 6.080 1.00 53.31 96 GLU A O 1
ATOM 775 N N . PHE A 1 97 ? -2.761 -16.581 8.150 1.00 55.19 97 PHE A N 1
ATOM 776 C CA . PHE A 1 97 ? -2.236 -15.402 8.805 1.00 55.19 97 PHE A CA 1
ATOM 777 C C . PHE A 1 97 ? -1.469 -15.802 10.069 1.00 55.19 97 PHE A C 1
ATOM 779 O O . PHE A 1 97 ? -2.052 -16.328 11.016 1.00 55.19 97 PHE A O 1
ATOM 786 N N . ASN A 1 98 ? -0.155 -15.570 10.077 1.00 60.59 98 ASN A N 1
ATOM 787 C CA . ASN A 1 98 ? 0.706 -15.852 11.224 1.00 60.59 98 ASN A CA 1
ATOM 788 C C . ASN A 1 98 ? 0.902 -14.567 12.044 1.00 60.59 98 ASN A C 1
ATOM 790 O O . ASN A 1 98 ? 1.413 -13.578 11.534 1.00 60.59 98 ASN A O 1
ATOM 794 N N . LEU A 1 99 ? 0.489 -14.581 13.312 1.00 58.25 99 LEU A N 1
ATOM 795 C CA . LEU A 1 99 ? 0.544 -13.423 14.212 1.00 58.25 99 LEU A CA 1
ATOM 796 C C . LEU A 1 99 ? 1.931 -13.168 14.829 1.00 58.25 99 LEU A C 1
ATOM 798 O O . LEU A 1 99 ? 2.113 -12.133 15.463 1.00 58.25 99 LEU A O 1
ATOM 802 N N . ASN A 1 100 ? 2.913 -14.055 14.635 1.00 58.78 100 ASN A N 1
ATOM 803 C CA . ASN A 1 100 ? 4.239 -13.965 15.266 1.00 58.78 100 ASN A CA 1
ATOM 804 C C . ASN A 1 100 ? 5.176 -12.912 14.626 1.00 58.78 100 ASN A C 1
ATOM 806 O O . ASN A 1 100 ? 6.390 -13.094 14.611 1.00 58.78 100 ASN A O 1
ATOM 810 N N . ALA A 1 101 ? 4.637 -11.831 14.058 1.00 58.62 101 ALA A N 1
ATOM 811 C CA . ALA A 1 101 ? 5.434 -10.728 13.530 1.00 58.62 101 ALA A CA 1
ATOM 812 C C . ALA A 1 101 ? 5.575 -9.625 14.591 1.00 58.62 101 ALA A C 1
ATOM 814 O O . ALA A 1 101 ? 4.606 -8.922 14.879 1.00 58.62 101 ALA A O 1
ATOM 815 N N . ASP A 1 102 ? 6.789 -9.438 15.115 1.00 58.88 102 ASP A N 1
ATOM 816 C CA . ASP A 1 102 ? 7.147 -8.472 16.175 1.00 58.88 102 ASP A CA 1
ATOM 817 C C . ASP A 1 102 ? 7.150 -6.996 15.723 1.00 58.88 102 ASP A C 1
ATOM 819 O O . ASP A 1 102 ? 7.950 -6.178 16.177 1.00 58.88 102 ASP A O 1
ATOM 823 N N . LEU A 1 103 ? 6.277 -6.621 14.790 1.00 63.84 103 LEU A N 1
ATOM 824 C CA . LEU A 1 103 ? 6.383 -5.357 14.074 1.00 63.84 103 LEU A CA 1
ATOM 825 C C . LEU A 1 103 ? 5.086 -4.551 14.118 1.00 63.84 103 LEU A C 1
ATOM 827 O O . LEU A 1 103 ? 4.033 -4.967 13.632 1.00 63.84 103 LEU A O 1
ATOM 831 N N . VAL A 1 104 ? 5.201 -3.340 14.660 1.00 66.50 104 VAL A N 1
ATOM 832 C CA . VAL A 1 104 ? 4.149 -2.322 14.675 1.00 66.50 104 VAL A CA 1
ATOM 833 C C . VAL A 1 104 ? 4.486 -1.249 13.640 1.00 66.50 104 VAL A C 1
ATOM 835 O O . VAL A 1 104 ? 5.613 -0.765 13.572 1.00 66.50 104 VAL A O 1
ATOM 838 N N . SER A 1 105 ? 3.502 -0.827 12.840 1.00 77.88 105 SER A N 1
ATOM 839 C CA . SER A 1 105 ? 3.690 0.279 11.892 1.00 77.88 105 SER A CA 1
ATOM 840 C C . SER A 1 105 ? 3.996 1.607 12.610 1.00 77.88 105 SER A C 1
ATOM 842 O O . SER A 1 105 ? 3.160 2.156 13.345 1.00 77.88 105 SER A O 1
ATOM 844 N N . ILE A 1 106 ? 5.175 2.172 12.340 1.00 88.25 106 ILE A N 1
ATOM 845 C CA . ILE A 1 106 ? 5.595 3.481 12.864 1.00 88.25 106 ILE A CA 1
ATOM 846 C C . ILE A 1 106 ? 4.926 4.639 12.101 1.00 88.25 106 ILE A C 1
ATOM 848 O O . ILE A 1 106 ? 4.636 4.500 10.904 1.00 88.25 106 ILE A O 1
ATOM 852 N N . PRO A 1 107 ? 4.702 5.811 12.737 1.00 91.56 107 PRO A N 1
ATOM 853 C CA . PRO A 1 107 ? 3.964 6.936 12.152 1.00 91.56 107 PRO A CA 1
ATOM 854 C C . PRO A 1 107 ? 4.377 7.334 10.736 1.00 91.56 107 PRO A C 1
ATOM 856 O O . PRO A 1 107 ? 3.519 7.602 9.893 1.00 91.56 107 PRO A O 1
ATOM 859 N N . LYS A 1 108 ? 5.683 7.298 10.460 1.00 92.88 108 LYS A N 1
ATOM 860 C CA . LYS A 1 108 ? 6.286 7.638 9.169 1.00 92.88 108 LYS A CA 1
ATOM 861 C C . LYS A 1 108 ? 5.719 6.829 7.995 1.00 92.88 108 LYS A C 1
ATOM 863 O O . LYS A 1 108 ? 5.504 7.395 6.925 1.00 92.88 108 LYS A O 1
ATOM 868 N N . PHE A 1 109 ? 5.429 5.540 8.190 1.00 93.56 109 PHE A N 1
ATOM 869 C CA . PHE A 1 109 ? 4.970 4.642 7.122 1.00 93.56 109 PHE A CA 1
ATOM 870 C C . PHE A 1 109 ? 3.456 4.400 7.113 1.00 93.56 109 PHE A C 1
ATOM 872 O O . PHE A 1 109 ? 2.933 3.881 6.128 1.00 93.56 109 PHE A O 1
ATOM 879 N N . ARG A 1 110 ? 2.719 4.801 8.158 1.00 92.81 110 ARG A N 1
ATOM 880 C CA . ARG A 1 110 ? 1.277 4.504 8.297 1.00 92.81 110 ARG A CA 1
ATOM 881 C C . ARG A 1 110 ? 0.457 4.916 7.081 1.00 92.81 110 ARG A C 1
ATOM 883 O O . ARG A 1 110 ? -0.375 4.143 6.619 1.00 92.81 110 ARG A O 1
ATOM 890 N N . LYS A 1 111 ? 0.714 6.108 6.529 1.00 94.00 111 LYS A N 1
ATOM 891 C CA . LYS A 1 111 ? -0.035 6.611 5.368 1.00 94.00 111 LYS A CA 1
ATOM 892 C C . LYS A 1 111 ? 0.191 5.749 4.120 1.00 94.00 111 LYS A C 1
ATOM 894 O O . LYS A 1 111 ? -0.775 5.398 3.451 1.00 94.00 111 LYS A O 1
ATOM 899 N N . VAL A 1 112 ? 1.443 5.394 3.820 1.00 96.19 112 VAL A N 1
ATOM 900 C CA . VAL A 1 112 ? 1.774 4.594 2.626 1.00 96.19 112 VAL A CA 1
ATOM 901 C C . VAL A 1 112 ? 1.347 3.136 2.772 1.00 96.19 112 VAL A C 1
ATOM 903 O O . VAL A 1 112 ? 0.846 2.562 1.809 1.00 96.19 112 VAL A O 1
ATOM 906 N N . LEU A 1 113 ? 1.471 2.568 3.977 1.00 93.94 113 LEU A N 1
ATOM 907 C CA . LEU A 1 113 ? 1.017 1.212 4.293 1.00 93.94 113 LEU A CA 1
ATOM 908 C C . LEU A 1 113 ? -0.511 1.106 4.270 1.00 93.94 113 LEU A C 1
ATOM 910 O O . LEU A 1 113 ? -1.044 0.110 3.791 1.00 93.94 113 LEU A O 1
ATOM 914 N N . SER A 1 114 ? -1.225 2.138 4.730 1.00 93.12 114 SER A N 1
ATOM 915 C CA . SER A 1 114 ? -2.688 2.174 4.645 1.00 93.12 114 SER A CA 1
ATOM 916 C C . SER A 1 114 ? -3.160 2.206 3.193 1.00 93.12 114 SER A C 1
ATOM 918 O O . SER A 1 114 ? -4.009 1.399 2.829 1.00 93.12 114 SER A O 1
ATOM 920 N N . ALA A 1 115 ? -2.580 3.076 2.355 1.00 95.75 115 ALA A N 1
ATOM 921 C CA . ALA A 1 115 ? -2.896 3.124 0.925 1.00 95.75 115 ALA A CA 1
ATOM 922 C C . ALA A 1 115 ? -2.539 1.806 0.213 1.00 95.75 115 ALA A C 1
ATOM 924 O O . ALA A 1 115 ? -3.298 1.324 -0.624 1.00 95.75 115 ALA A O 1
ATOM 925 N N . TYR A 1 116 ? -1.426 1.173 0.598 1.00 95.81 116 TYR A N 1
ATOM 926 C CA . TYR A 1 116 ? -1.039 -0.132 0.065 1.00 95.81 116 TYR A CA 1
ATOM 927 C C . TYR A 1 116 ? -2.075 -1.209 0.418 1.00 95.81 116 TYR A C 1
ATOM 929 O O . TYR A 1 116 ? -2.541 -1.927 -0.464 1.00 95.81 116 TYR A O 1
ATOM 937 N N . ARG A 1 117 ? -2.485 -1.295 1.692 1.00 92.56 117 ARG A N 1
ATOM 938 C CA . ARG A 1 117 ? -3.528 -2.228 2.149 1.00 92.56 117 ARG A CA 1
ATOM 939 C C . ARG A 1 117 ? -4.855 -1.986 1.433 1.00 92.56 117 ARG A C 1
ATOM 941 O O . ARG A 1 117 ? -5.526 -2.936 1.050 1.00 92.56 117 ARG A O 1
ATOM 948 N N . GLU A 1 118 ? -5.227 -0.728 1.231 1.00 91.25 118 GLU A N 1
ATOM 949 C CA . GLU A 1 118 ? -6.442 -0.350 0.507 1.00 91.25 118 GLU A CA 1
ATOM 950 C C . GLU A 1 118 ? -6.412 -0.834 -0.951 1.00 91.25 118 GLU A C 1
ATOM 952 O O . GLU A 1 118 ? -7.390 -1.413 -1.427 1.00 91.25 118 GLU A O 1
ATOM 957 N N . ALA A 1 119 ? -5.258 -0.731 -1.623 1.00 94.00 119 ALA A N 1
ATOM 958 C CA . ALA A 1 119 ? -5.060 -1.326 -2.944 1.00 94.00 119 ALA A CA 1
ATOM 959 C C . ALA A 1 119 ? -5.225 -2.857 -2.919 1.00 94.00 119 ALA A C 1
ATOM 961 O O . ALA A 1 119 ? -5.875 -3.425 -3.796 1.00 94.00 119 ALA A O 1
ATOM 962 N N . GLN A 1 120 ? -4.672 -3.542 -1.913 1.00 88.88 120 GLN A N 1
ATOM 963 C CA . GLN A 1 120 ? -4.826 -4.998 -1.793 1.00 88.88 120 GLN A CA 1
ATOM 964 C C . GLN A 1 120 ? -6.284 -5.409 -1.547 1.00 88.88 120 GLN A C 1
ATOM 966 O O . GLN A 1 120 ? -6.746 -6.397 -2.117 1.00 88.88 120 GLN A O 1
ATOM 971 N N . ASN A 1 121 ? -7.010 -4.643 -0.730 1.00 83.25 121 ASN A N 1
ATOM 972 C CA . ASN A 1 121 ? -8.382 -4.954 -0.324 1.00 83.25 121 ASN A CA 1
ATOM 973 C C . ASN A 1 121 ? -9.434 -4.593 -1.384 1.00 83.25 121 ASN A C 1
ATOM 975 O O . ASN A 1 121 ? -10.531 -5.150 -1.365 1.00 83.25 121 ASN A O 1
ATOM 979 N N . SER A 1 122 ? -9.130 -3.673 -2.300 1.00 88.94 122 SER A N 1
ATOM 980 C CA . SER A 1 122 ? -10.062 -3.268 -3.353 1.00 88.94 122 SER A CA 1
ATOM 981 C C . SER A 1 122 ? -10.355 -4.411 -4.339 1.00 88.94 122 SER A C 1
ATOM 983 O O . SER A 1 122 ? -9.502 -5.253 -4.616 1.00 88.94 122 SER A O 1
ATOM 985 N N . SER A 1 123 ? -11.549 -4.429 -4.932 1.00 87.12 123 SER A N 1
ATOM 986 C CA . SER A 1 123 ? -11.867 -5.237 -6.122 1.00 87.12 123 SER A CA 1
ATOM 987 C C . SER A 1 123 ? -11.852 -4.418 -7.417 1.00 87.12 123 SER A C 1
ATOM 989 O O . SER A 1 123 ? -11.717 -4.989 -8.494 1.00 87.12 123 SER A O 1
ATOM 991 N N . ASN A 1 124 ? -11.948 -3.090 -7.324 1.00 90.00 124 ASN A N 1
ATOM 992 C CA . ASN A 1 124 ? -11.991 -2.183 -8.466 1.00 90.00 124 ASN A CA 1
ATOM 993 C C . ASN A 1 124 ? -10.566 -1.830 -8.931 1.00 90.00 124 ASN A C 1
ATOM 995 O O . ASN A 1 124 ? -9.791 -1.246 -8.165 1.00 90.00 124 ASN A O 1
ATOM 999 N N . SER A 1 125 ? -10.225 -2.160 -10.183 1.00 93.00 125 SER A N 1
ATOM 1000 C CA . SER A 1 125 ? -8.881 -1.947 -10.742 1.00 93.00 125 SER A CA 1
ATOM 1001 C C . SER A 1 125 ? -8.472 -0.474 -10.814 1.00 93.00 125 SER A C 1
ATOM 1003 O O . SER A 1 125 ? -7.322 -0.164 -10.502 1.00 93.00 125 SER A O 1
ATOM 1005 N N . PHE A 1 126 ? -9.384 0.442 -11.155 1.00 93.31 126 PHE A N 1
ATOM 1006 C CA . PHE A 1 126 ? -9.096 1.882 -11.182 1.00 93.31 126 PHE A CA 1
ATOM 1007 C C . PHE A 1 126 ? -8.692 2.380 -9.797 1.00 93.31 126 PHE A C 1
ATOM 1009 O O . PHE A 1 126 ? -7.665 3.040 -9.626 1.00 93.31 126 PHE A O 1
ATOM 1016 N N . TYR A 1 127 ? -9.451 1.978 -8.779 1.00 94.12 127 TYR A N 1
ATOM 1017 C CA . TYR A 1 127 ? -9.160 2.352 -7.404 1.00 94.12 127 TYR A CA 1
ATOM 1018 C C . TYR A 1 127 ? -7.835 1.756 -6.910 1.00 94.12 127 TYR A C 1
ATOM 1020 O O . TYR A 1 127 ? -7.036 2.460 -6.293 1.00 94.12 127 TYR A O 1
ATOM 1028 N N . LYS A 1 128 ? -7.528 0.499 -7.269 1.00 95.44 128 LYS A N 1
ATOM 1029 C CA . LYS A 1 128 ? -6.216 -0.106 -6.983 1.00 95.44 128 LYS A CA 1
ATOM 1030 C C . LYS A 1 128 ? -5.063 0.699 -7.573 1.00 95.44 128 LYS A C 1
ATOM 1032 O O . LYS A 1 128 ? -4.067 0.918 -6.886 1.00 95.44 128 LYS A O 1
ATOM 1037 N N . VAL A 1 129 ? -5.194 1.142 -8.828 1.00 96.81 129 VAL A N 1
ATOM 1038 C CA . VAL A 1 129 ? -4.179 1.966 -9.500 1.00 96.81 129 VAL A CA 1
ATOM 1039 C C . VAL A 1 129 ? -3.947 3.261 -8.722 1.00 96.81 129 VAL A C 1
ATOM 1041 O O . VAL A 1 129 ? -2.796 3.588 -8.429 1.00 96.81 129 VAL A O 1
ATOM 1044 N N . ILE A 1 130 ? -5.017 3.963 -8.332 1.00 96.19 130 ILE A N 1
ATOM 1045 C CA . ILE A 1 130 ? -4.926 5.197 -7.535 1.00 96.19 130 ILE A CA 1
ATOM 1046 C C . ILE A 1 130 ? -4.199 4.935 -6.210 1.00 96.19 130 ILE A C 1
ATOM 1048 O O . ILE A 1 130 ? -3.260 5.655 -5.865 1.00 96.19 130 ILE A O 1
ATOM 1052 N N . CYS A 1 131 ? -4.591 3.889 -5.479 1.00 97.19 131 CYS A N 1
ATOM 1053 C CA . CYS A 1 131 ? -3.983 3.544 -4.197 1.00 97.19 131 CYS A CA 1
ATOM 1054 C C . CYS A 1 131 ? -2.491 3.193 -4.336 1.00 97.19 131 CYS A C 1
ATOM 1056 O O . CYS A 1 131 ? -1.679 3.717 -3.573 1.00 97.19 131 CYS A O 1
ATOM 1058 N N . PHE A 1 132 ? -2.092 2.406 -5.344 1.00 97.81 132 PHE A N 1
ATOM 1059 C CA . PHE A 1 132 ? -0.673 2.117 -5.585 1.00 97.81 132 PHE A CA 1
ATOM 1060 C C . PHE A 1 132 ? 0.128 3.356 -6.004 1.00 97.81 132 PHE A C 1
ATOM 1062 O O . PHE A 1 132 ? 1.259 3.524 -5.545 1.00 97.81 132 PHE A O 1
ATOM 1069 N N . PHE A 1 133 ? -0.430 4.267 -6.810 1.00 97.06 133 PHE A N 1
ATOM 1070 C CA . PHE A 1 133 ? 0.237 5.544 -7.094 1.00 97.06 133 PHE A CA 1
ATOM 1071 C C . PHE A 1 133 ? 0.416 6.388 -5.833 1.00 97.06 133 PHE A C 1
ATOM 1073 O O . PHE A 1 133 ? 1.513 6.897 -5.602 1.00 97.06 133 PHE A O 1
ATOM 1080 N N . ASN A 1 134 ? -0.611 6.481 -4.985 1.00 96.94 134 ASN A N 1
ATOM 1081 C CA . ASN A 1 134 ? -0.523 7.179 -3.703 1.00 96.94 134 ASN A CA 1
ATOM 1082 C C . ASN A 1 134 ? 0.571 6.576 -2.806 1.00 96.94 134 ASN A C 1
ATOM 1084 O O . ASN A 1 134 ? 1.333 7.317 -2.176 1.00 96.94 134 ASN A O 1
ATOM 1088 N N . THR A 1 135 ? 0.692 5.244 -2.775 1.00 97.38 135 THR A N 1
ATOM 1089 C CA . THR A 1 135 ? 1.784 4.550 -2.081 1.00 97.38 135 THR A CA 1
ATOM 1090 C C . THR A 1 135 ? 3.145 4.921 -2.672 1.00 97.38 135 THR A C 1
ATOM 1092 O O . THR A 1 135 ? 4.019 5.352 -1.919 1.00 97.38 135 THR A O 1
ATOM 1095 N N . LEU A 1 136 ? 3.333 4.824 -3.995 1.00 97.44 136 LEU A N 1
ATOM 1096 C CA . LEU A 1 136 ? 4.594 5.178 -4.662 1.00 97.44 136 LEU A CA 1
ATOM 1097 C C . LEU A 1 136 ? 4.998 6.631 -4.391 1.00 97.44 136 LEU A C 1
ATOM 1099 O O . LEU A 1 136 ? 6.145 6.900 -4.041 1.00 97.44 136 LEU A O 1
ATOM 1103 N N . GLU A 1 137 ? 4.076 7.582 -4.529 1.00 96.75 137 GLU A N 1
ATOM 1104 C CA . GLU A 1 137 ? 4.348 9.002 -4.290 1.00 96.75 137 GLU A CA 1
ATOM 1105 C C . GLU A 1 137 ? 4.724 9.281 -2.834 1.00 96.75 137 GLU A C 1
ATOM 1107 O O . GLU A 1 137 ? 5.690 10.004 -2.568 1.00 96.75 137 GLU A O 1
ATOM 1112 N N . GLY A 1 138 ? 4.014 8.666 -1.886 1.00 97.06 138 GLY A N 1
ATOM 1113 C CA . GLY A 1 138 ? 4.357 8.761 -0.473 1.00 97.06 138 GLY A CA 1
ATOM 1114 C C . GLY A 1 138 ? 5.734 8.167 -0.163 1.00 97.06 138 GLY A C 1
ATOM 1115 O O . GLY A 1 138 ? 6.495 8.773 0.590 1.00 97.06 138 GLY A O 1
ATOM 1116 N N . LEU A 1 139 ? 6.097 7.046 -0.792 1.00 96.50 139 LEU A N 1
ATOM 1117 C CA . LEU A 1 139 ? 7.421 6.434 -0.656 1.00 96.50 139 LEU A CA 1
ATOM 1118 C C . LEU A 1 139 ? 8.534 7.323 -1.218 1.00 96.50 139 LEU A C 1
ATOM 1120 O O . LEU A 1 139 ? 9.549 7.527 -0.553 1.00 96.50 139 LEU A O 1
ATOM 1124 N N . TYR A 1 140 ? 8.337 7.927 -2.394 1.00 95.75 140 TYR A N 1
ATOM 1125 C CA . TYR A 1 140 ? 9.296 8.894 -2.935 1.00 95.75 140 TYR A CA 1
ATOM 1126 C C . TYR A 1 140 ? 9.461 10.110 -2.017 1.00 95.75 140 TYR A C 1
ATOM 1128 O O . TYR A 1 140 ? 10.578 10.595 -1.841 1.00 95.75 140 TYR A O 1
ATOM 1136 N N . LYS A 1 141 ? 8.380 10.586 -1.386 1.00 96.25 141 LYS A N 1
ATOM 1137 C CA . LYS A 1 141 ? 8.455 11.674 -0.402 1.00 96.25 141 LYS A CA 1
ATOM 1138 C C . LYS A 1 141 ? 9.256 11.269 0.838 1.00 96.25 141 LYS A C 1
ATOM 1140 O O . LYS A 1 141 ? 10.117 12.037 1.265 1.00 96.25 141 LYS A O 1
ATOM 1145 N N . ILE A 1 142 ? 9.005 10.075 1.381 1.00 95.38 142 ILE A N 1
ATOM 1146 C CA . ILE A 1 142 ? 9.773 9.511 2.503 1.00 95.38 142 ILE A CA 1
ATOM 1147 C C . ILE A 1 142 ? 11.262 9.439 2.147 1.00 95.38 142 ILE A C 1
ATOM 1149 O O . ILE A 1 142 ? 12.103 9.879 2.932 1.00 95.38 142 ILE A O 1
ATOM 1153 N N . ARG A 1 143 ? 11.589 8.974 0.937 1.00 94.38 143 ARG A N 1
ATOM 1154 C CA . ARG A 1 143 ? 12.969 8.917 0.455 1.00 94.38 143 ARG A CA 1
ATOM 1155 C C . ARG A 1 143 ? 13.617 10.290 0.387 1.00 94.38 143 ARG A C 1
ATOM 1157 O O . ARG A 1 143 ? 14.715 10.456 0.899 1.00 94.38 143 ARG A O 1
ATOM 1164 N N . VAL A 1 144 ? 12.964 11.274 -0.231 1.00 94.25 144 VAL A N 1
ATOM 1165 C CA . VAL A 1 144 ? 13.510 12.639 -0.328 1.00 94.25 144 VAL A CA 1
ATOM 1166 C C . VAL A 1 144 ? 13.808 13.199 1.065 1.00 94.25 144 VAL A C 1
ATOM 1168 O O . VAL A 1 144 ? 14.878 13.762 1.275 1.00 94.25 144 VAL A O 1
ATOM 1171 N N . GLN A 1 145 ? 12.911 12.982 2.032 1.00 94.06 145 GLN A N 1
ATOM 1172 C CA . GLN A 1 145 ? 13.126 13.386 3.424 1.00 94.06 145 GLN A CA 1
ATOM 1173 C C . GLN A 1 145 ? 14.321 12.665 4.064 1.00 94.06 145 GLN A C 1
ATOM 1175 O O . GLN A 1 145 ? 15.124 13.309 4.734 1.00 94.06 145 GLN A O 1
ATOM 1180 N N . ARG A 1 146 ? 14.471 11.353 3.833 1.00 93.19 146 ARG A N 1
ATOM 1181 C CA . ARG A 1 146 ? 15.626 10.572 4.302 1.00 93.19 146 ARG A CA 1
ATOM 1182 C C . ARG A 1 146 ? 16.933 11.103 3.713 1.00 93.19 146 ARG A C 1
ATOM 1184 O O . ARG A 1 146 ? 17.836 11.431 4.469 1.00 93.19 146 ARG A O 1
ATOM 1191 N N . LEU A 1 147 ? 17.012 11.243 2.387 1.00 93.38 147 LEU A N 1
ATOM 1192 C CA . LEU A 1 147 ? 18.216 11.720 1.695 1.00 93.38 147 LEU A CA 1
ATOM 1193 C C . LEU A 1 147 ? 18.600 13.137 2.142 1.00 93.38 147 LEU A C 1
ATOM 1195 O O . LEU A 1 147 ? 19.783 13.431 2.290 1.00 93.38 147 LEU A O 1
ATOM 1199 N N . GLN A 1 148 ? 17.611 14.003 2.385 1.00 93.88 148 GLN A N 1
ATOM 1200 C CA . GLN A 1 148 ? 17.844 15.332 2.945 1.00 93.88 148 GLN A CA 1
ATOM 1201 C C . GLN A 1 148 ? 18.391 15.244 4.377 1.00 93.88 148 GLN A C 1
ATOM 1203 O O . GLN A 1 148 ? 19.400 15.871 4.674 1.00 93.88 148 GLN A O 1
ATOM 1208 N N . SER A 1 149 ? 17.796 14.409 5.235 1.00 91.81 149 SER A N 1
ATOM 1209 C CA . SER A 1 149 ? 18.292 14.186 6.599 1.00 91.81 149 SER A CA 1
ATOM 1210 C C . SER A 1 149 ? 19.714 13.617 6.624 1.00 91.81 149 SER A C 1
ATOM 1212 O O . SER A 1 149 ? 20.518 14.032 7.455 1.00 91.81 149 SER A O 1
ATOM 1214 N N . ASP A 1 150 ? 20.045 12.701 5.711 1.00 92.50 150 ASP A N 1
ATOM 1215 C CA . ASP A 1 150 ? 21.396 12.153 5.576 1.00 92.50 150 ASP A CA 1
ATOM 1216 C C . ASP A 1 150 ? 22.388 13.223 5.130 1.00 92.50 150 ASP A C 1
ATOM 1218 O O . ASP A 1 150 ? 23.457 13.348 5.725 1.00 92.50 150 ASP A O 1
ATOM 1222 N N . ARG A 1 151 ? 22.006 14.049 4.149 1.00 94.06 151 ARG A N 1
ATOM 1223 C CA . ARG A 1 151 ? 22.807 15.189 3.697 1.00 94.06 151 ARG A CA 1
ATOM 1224 C C . ARG A 1 151 ? 23.085 16.172 4.833 1.00 94.06 151 ARG A C 1
ATOM 1226 O O . ARG A 1 151 ? 24.233 16.570 5.011 1.00 94.06 151 ARG A O 1
ATOM 1233 N N . ASP A 1 152 ? 22.058 16.537 5.596 1.00 95.19 152 ASP A N 1
ATOM 1234 C CA . ASP A 1 152 ? 22.165 17.490 6.707 1.00 95.19 152 ASP A CA 1
ATOM 1235 C C . ASP A 1 152 ? 23.011 16.928 7.859 1.00 95.19 152 ASP A C 1
ATOM 1237 O O . ASP A 1 152 ? 23.728 17.667 8.530 1.00 95.19 152 ASP A O 1
ATOM 1241 N N . ALA A 1 153 ? 22.987 15.607 8.051 1.00 93.75 153 ALA A N 1
ATOM 1242 C CA . ALA A 1 153 ? 23.818 14.899 9.021 1.00 93.75 153 ALA A CA 1
ATOM 1243 C C . ALA A 1 153 ? 25.237 14.571 8.509 1.00 93.75 153 ALA A C 1
ATOM 1245 O O . ALA A 1 153 ? 26.000 13.921 9.225 1.00 93.75 153 ALA A O 1
ATOM 1246 N N . GLY A 1 154 ? 25.592 14.954 7.276 1.00 94.94 154 GLY A N 1
ATOM 1247 C CA . GLY A 1 154 ? 26.876 14.607 6.655 1.00 94.94 154 GLY A CA 1
ATOM 1248 C C . GLY A 1 154 ? 27.069 13.105 6.403 1.00 94.94 154 GLY A C 1
ATOM 1249 O O . GLY A 1 154 ? 28.199 12.650 6.228 1.00 94.94 154 GLY A O 1
ATOM 1250 N N . ARG A 1 155 ? 25.985 12.318 6.400 1.00 91.88 155 ARG A N 1
ATOM 1251 C CA . ARG A 1 155 ? 26.017 10.885 6.097 1.00 91.88 155 ARG A CA 1
ATOM 1252 C C . ARG A 1 155 ? 26.111 10.656 4.582 1.00 91.88 155 ARG A C 1
ATOM 1254 O O . ARG A 1 155 ? 25.595 11.462 3.803 1.00 91.88 155 ARG A O 1
ATOM 1261 N N . PRO A 1 156 ? 26.735 9.552 4.133 1.00 89.00 156 PRO A N 1
ATOM 1262 C CA . PRO A 1 156 ? 26.736 9.182 2.723 1.00 89.00 156 PRO A CA 1
ATOM 1263 C C . PRO A 1 156 ? 25.309 9.038 2.184 1.00 89.00 156 PRO A C 1
ATOM 1265 O O . PRO A 1 156 ? 24.500 8.287 2.725 1.00 89.00 156 PRO A O 1
ATOM 1268 N N . ILE A 1 157 ? 25.010 9.744 1.096 1.00 89.00 157 ILE A N 1
ATOM 1269 C CA . ILE A 1 157 ? 23.713 9.665 0.424 1.00 89.00 157 ILE A CA 1
ATOM 1270 C C . ILE A 1 157 ? 23.692 8.387 -0.420 1.00 89.00 157 ILE A C 1
ATOM 1272 O O . ILE A 1 157 ? 24.405 8.292 -1.418 1.00 89.00 157 ILE A O 1
ATOM 1276 N N . HIS A 1 158 ? 22.858 7.419 -0.039 1.00 80.75 158 HIS A N 1
ATOM 1277 C CA . HIS A 1 158 ? 22.638 6.201 -0.816 1.00 80.75 158 HIS A CA 1
ATOM 1278 C C . HIS A 1 158 ? 21.263 6.236 -1.500 1.00 80.75 158 HIS A C 1
ATOM 1280 O O . HIS A 1 158 ? 20.222 6.081 -0.850 1.00 80.75 158 HIS A O 1
ATOM 1286 N N . ASP A 1 159 ? 21.255 6.415 -2.824 1.00 83.50 159 ASP A N 1
ATOM 1287 C CA . ASP A 1 159 ? 20.067 6.197 -3.653 1.00 83.50 159 ASP A CA 1
ATOM 1288 C C . ASP A 1 159 ? 20.145 4.798 -4.289 1.00 83.50 159 ASP A C 1
ATOM 1290 O O . ASP A 1 159 ? 21.005 4.571 -5.144 1.00 83.50 159 ASP A O 1
ATOM 1294 N N . PRO A 1 160 ? 19.281 3.848 -3.885 1.00 82.38 160 PRO A N 1
ATOM 1295 C CA . PRO A 1 160 ? 19.287 2.484 -4.422 1.00 82.38 160 PRO A 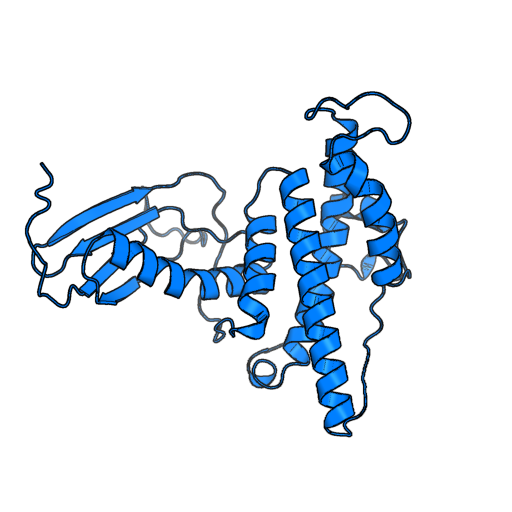CA 1
ATOM 1296 C C . PRO A 1 160 ? 19.043 2.414 -5.936 1.00 82.38 160 PRO A C 1
ATOM 1298 O O . PRO A 1 160 ? 19.395 1.412 -6.556 1.00 82.38 160 PRO A O 1
ATOM 1301 N N . GLY A 1 161 ? 18.475 3.460 -6.552 1.00 88.38 161 GLY A N 1
ATOM 1302 C CA . GLY A 1 161 ? 18.347 3.549 -8.004 1.00 88.38 161 GLY A CA 1
ATOM 1303 C C . GLY A 1 161 ? 17.558 2.388 -8.612 1.00 88.38 161 GLY A C 1
ATOM 1304 O O . GLY A 1 161 ? 18.001 1.822 -9.617 1.00 88.38 161 GLY A O 1
ATOM 1305 N N . GLU A 1 162 ? 16.416 2.040 -8.007 1.00 95.19 162 GLU A N 1
ATOM 1306 C CA . GLU A 1 162 ? 15.657 0.831 -8.328 1.00 95.19 162 GLU A CA 1
ATOM 1307 C C . GLU A 1 162 ? 15.330 0.715 -9.811 1.00 95.19 162 GLU A C 1
ATOM 1309 O O . 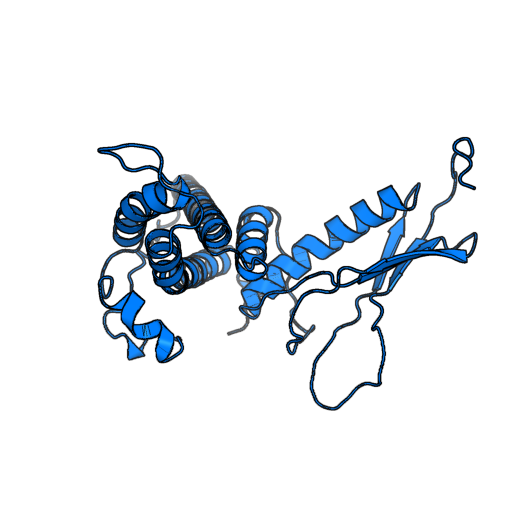GLU A 1 162 ? 14.955 1.674 -10.507 1.00 95.19 162 GLU A O 1
ATOM 1314 N N . ARG A 1 163 ? 15.438 -0.521 -10.281 1.00 97.31 163 ARG A N 1
ATOM 1315 C CA . ARG A 1 163 ? 15.144 -0.920 -11.644 1.00 97.31 163 ARG A CA 1
ATOM 1316 C C . ARG A 1 163 ? 14.293 -2.165 -11.620 1.00 97.31 163 ARG A C 1
ATOM 1318 O O . ARG A 1 163 ? 14.419 -2.984 -10.717 1.00 97.31 163 ARG A O 1
ATOM 1325 N N . MET A 1 164 ? 13.482 -2.308 -12.657 1.00 97.75 164 MET A N 1
ATOM 1326 C CA . MET A 1 164 ? 12.899 -3.602 -12.949 1.00 97.75 164 MET A CA 1
ATOM 1327 C C . MET A 1 164 ? 14.020 -4.575 -13.282 1.00 97.75 164 MET A C 1
ATOM 1329 O O . MET A 1 164 ? 14.965 -4.207 -13.993 1.00 97.75 164 MET A O 1
ATOM 1333 N N . GLU A 1 165 ? 13.904 -5.805 -12.797 1.00 96.75 165 GLU A N 1
ATOM 1334 C CA . GLU A 1 165 ? 14.865 -6.845 -13.128 1.00 96.75 165 GLU A CA 1
ATOM 1335 C C . GLU A 1 165 ? 14.989 -7.004 -14.644 1.00 96.75 165 GLU A C 1
ATOM 1337 O O . GLU A 1 165 ? 14.030 -6.828 -15.397 1.00 96.75 165 GLU A O 1
ATOM 1342 N N . ARG A 1 166 ? 16.203 -7.294 -15.120 1.00 96.94 166 ARG A N 1
ATOM 1343 C CA . ARG A 1 166 ? 16.424 -7.562 -16.553 1.00 96.94 166 ARG A CA 1
ATOM 1344 C C . ARG A 1 166 ? 15.935 -8.948 -16.946 1.00 96.94 166 ARG A C 1
ATOM 1346 O O . ARG A 1 166 ? 15.559 -9.163 -18.091 1.00 96.94 166 ARG A O 1
ATOM 1353 N N . ASN A 1 167 ? 15.994 -9.879 -15.999 1.00 95.69 167 ASN A N 1
ATOM 1354 C CA . ASN A 1 167 ? 15.525 -11.238 -16.169 1.00 95.69 167 ASN A CA 1
ATOM 1355 C C . ASN A 1 167 ? 14.175 -11.377 -15.469 1.00 95.69 167 ASN A C 1
ATOM 1357 O O . ASN A 1 167 ? 14.108 -11.305 -14.244 1.00 95.69 167 ASN A O 1
ATOM 1361 N N . ILE A 1 168 ? 13.120 -11.626 -16.241 1.00 95.12 168 ILE A N 1
ATOM 1362 C CA . ILE A 1 168 ? 11.769 -11.810 -15.706 1.00 95.12 168 ILE A CA 1
ATOM 1363 C C . ILE A 1 168 ? 11.676 -12.972 -14.706 1.00 95.12 168 ILE A C 1
ATOM 1365 O O . ILE A 1 168 ? 10.872 -12.920 -13.785 1.00 95.12 168 ILE A O 1
ATOM 1369 N N . GLN A 1 169 ? 12.546 -13.984 -14.821 1.00 93.88 169 GLN A N 1
ATOM 1370 C CA . GLN A 1 169 ? 12.609 -15.111 -13.881 1.00 93.88 169 GLN A CA 1
ATOM 1371 C C . GLN A 1 169 ? 13.105 -14.709 -12.482 1.00 93.88 169 GLN A C 1
ATOM 1373 O O . GLN A 1 169 ? 12.906 -15.453 -11.528 1.00 93.88 169 GLN A O 1
ATOM 1378 N N . ALA A 1 170 ? 13.762 -13.552 -12.346 1.00 92.94 170 ALA A N 1
ATOM 1379 C CA . ALA A 1 170 ? 14.183 -13.030 -11.047 1.00 92.94 170 ALA A CA 1
ATOM 1380 C C . ALA A 1 170 ? 13.032 -12.339 -10.292 1.00 92.94 170 ALA A C 1
ATOM 1382 O O . ALA A 1 170 ? 13.137 -12.097 -9.089 1.00 92.94 170 ALA A O 1
ATOM 1383 N N . ILE A 1 171 ? 11.928 -12.032 -10.979 1.00 91.69 171 ILE A N 1
ATOM 1384 C CA . ILE A 1 171 ? 10.754 -11.399 -10.388 1.00 91.69 171 ILE A CA 1
ATOM 1385 C C . ILE A 1 171 ? 9.858 -12.501 -9.812 1.00 91.69 171 ILE A C 1
ATOM 1387 O O . ILE A 1 171 ? 9.439 -13.413 -10.519 1.00 91.69 171 ILE A O 1
ATOM 1391 N N . ARG A 1 172 ? 9.552 -12.424 -8.513 1.00 89.56 172 ARG A N 1
ATOM 1392 C CA . ARG A 1 172 ? 8.662 -13.379 -7.831 1.00 89.56 172 ARG A CA 1
ATOM 1393 C C . ARG A 1 172 ? 7.192 -13.067 -8.145 1.00 89.56 172 ARG A C 1
ATOM 1395 O O . ARG A 1 172 ? 6.519 -12.421 -7.345 1.00 89.56 172 ARG A O 1
ATOM 1402 N N . ILE A 1 173 ? 6.727 -13.495 -9.315 1.00 88.25 173 ILE A N 1
ATOM 1403 C CA . ILE A 1 173 ? 5.355 -13.315 -9.823 1.00 88.25 173 ILE A CA 1
ATOM 1404 C C . ILE A 1 173 ? 4.796 -14.637 -10.361 1.00 88.25 173 ILE A C 1
ATOM 1406 O O . ILE A 1 173 ? 5.561 -15.557 -10.649 1.00 88.25 173 ILE A O 1
ATOM 1410 N N . GLY A 1 174 ? 3.467 -14.739 -10.468 1.00 82.81 174 GLY A N 1
ATOM 1411 C CA . GLY A 1 174 ? 2.820 -15.870 -11.134 1.00 82.81 174 GLY A CA 1
ATOM 1412 C C . GLY A 1 174 ? 3.092 -15.861 -12.639 1.00 82.81 174 GLY A C 1
ATOM 1413 O O . GLY A 1 174 ? 3.396 -14.812 -13.207 1.00 82.81 174 GLY A O 1
ATOM 1414 N N . ASP A 1 175 ? 2.978 -17.019 -13.293 1.00 84.44 175 ASP A N 1
ATOM 1415 C CA . ASP A 1 175 ? 3.241 -17.122 -14.735 1.00 84.44 175 ASP A CA 1
ATOM 1416 C C . ASP A 1 175 ? 2.290 -16.244 -15.567 1.00 84.44 175 ASP A C 1
ATOM 1418 O O . ASP A 1 175 ? 2.743 -15.593 -16.508 1.00 84.44 175 ASP A O 1
ATOM 1422 N N . ASP A 1 176 ? 1.028 -16.125 -15.146 1.00 83.00 176 ASP A N 1
ATOM 1423 C CA . ASP A 1 176 ? 0.014 -15.275 -15.788 1.00 83.00 176 ASP A CA 1
ATOM 1424 C C . ASP A 1 176 ? 0.310 -13.768 -15.661 1.00 83.00 176 ASP A C 1
ATOM 1426 O O . ASP A 1 176 ? -0.171 -12.963 -16.455 1.00 83.00 176 ASP A O 1
ATOM 1430 N N . ASP A 1 177 ? 1.132 -13.369 -14.687 1.00 86.88 177 ASP A N 1
ATOM 1431 C CA . ASP A 1 177 ? 1.468 -11.966 -14.431 1.00 86.88 177 ASP A CA 1
ATOM 1432 C C . ASP A 1 177 ? 2.723 -11.509 -15.188 1.00 86.88 177 ASP A C 1
ATOM 1434 O O . ASP A 1 177 ? 3.122 -10.354 -15.051 1.00 86.88 177 ASP A O 1
ATOM 1438 N N . ARG A 1 178 ? 3.382 -12.383 -15.963 1.00 92.50 178 ARG A N 1
ATOM 1439 C CA . ARG A 1 178 ? 4.682 -12.093 -16.596 1.00 92.50 178 ARG A CA 1
ATOM 1440 C C . ARG A 1 178 ? 4.597 -11.093 -17.743 1.00 92.50 178 ARG A C 1
ATOM 1442 O O . ARG A 1 178 ? 5.381 -10.145 -17.773 1.00 92.50 178 ARG A O 1
ATOM 1449 N N . GLU A 1 179 ? 3.661 -11.290 -18.665 1.00 94.31 179 GLU A N 1
ATOM 1450 C CA . GLU A 1 179 ? 3.509 -10.459 -19.868 1.00 94.31 179 GLU A CA 1
ATOM 1451 C C . GLU A 1 179 ? 3.491 -8.945 -19.543 1.00 94.31 179 GLU A C 1
ATOM 1453 O O . GLU A 1 179 ? 4.260 -8.194 -20.154 1.00 94.31 179 GLU A O 1
ATOM 1458 N N . PRO A 1 180 ? 2.748 -8.465 -18.520 1.00 94.88 180 PRO A N 1
ATOM 1459 C CA . PRO A 1 180 ? 2.805 -7.071 -18.084 1.00 94.88 180 PRO A CA 1
ATOM 1460 C C . PRO A 1 180 ? 4.188 -6.470 -17.802 1.00 94.88 180 PRO A C 1
ATOM 1462 O O . PRO A 1 180 ? 4.352 -5.252 -17.902 1.00 94.88 180 PRO A O 1
ATOM 1465 N N . PHE A 1 181 ? 5.181 -7.272 -17.410 1.00 97.38 181 PHE A N 1
ATOM 1466 C CA . PHE A 1 181 ? 6.506 -6.786 -17.013 1.00 97.38 181 PHE A CA 1
ATOM 1467 C C . PHE A 1 181 ? 7.455 -6.579 -18.191 1.00 97.38 181 PHE A C 1
ATOM 1469 O O . PHE A 1 181 ? 8.374 -5.759 -18.088 1.00 97.38 181 PHE A O 1
ATOM 1476 N N . GLU A 1 182 ? 7.250 -7.292 -19.299 1.00 96.38 182 GLU A N 1
ATOM 1477 C CA . GLU A 1 182 ? 8.168 -7.317 -20.444 1.00 96.38 182 GLU A CA 1
ATOM 1478 C C . GLU A 1 182 ? 8.543 -5.921 -20.973 1.00 96.38 182 GLU A C 1
ATOM 1480 O O . GLU A 1 182 ? 9.738 -5.662 -21.161 1.00 96.38 182 GLU A O 1
ATOM 1485 N N . PRO A 1 183 ? 7.606 -4.958 -21.119 1.00 97.38 183 PRO A N 1
ATOM 1486 C CA . PRO A 1 183 ? 7.929 -3.625 -21.633 1.00 97.38 183 PRO A CA 1
ATOM 1487 C C . PRO A 1 183 ? 8.810 -2.783 -20.700 1.00 97.38 183 PRO A C 1
ATOM 1489 O O . PRO A 1 183 ? 9.218 -1.675 -21.076 1.00 97.38 183 PRO A O 1
ATOM 1492 N N . TYR A 1 184 ? 9.038 -3.251 -19.470 1.00 97.94 184 TYR A N 1
ATOM 1493 C CA . TYR A 1 184 ? 9.661 -2.492 -18.393 1.00 97.94 184 TYR A CA 1
ATOM 1494 C C . TYR A 1 184 ? 10.979 -3.084 -17.891 1.00 97.94 184 TYR A C 1
ATOM 1496 O O . TYR A 1 184 ? 11.663 -2.412 -17.116 1.00 97.94 184 TYR A O 1
ATOM 1504 N N . LEU A 1 185 ? 11.366 -4.287 -18.330 1.00 97.88 185 LEU A N 1
ATOM 1505 C CA . LEU A 1 185 ? 12.580 -4.972 -17.872 1.00 97.88 185 LEU A CA 1
ATOM 1506 C C . LEU A 1 185 ? 13.830 -4.080 -18.015 1.00 97.88 185 LEU A C 1
ATOM 1508 O O . LEU A 1 185 ? 14.074 -3.446 -19.043 1.00 97.88 185 LEU A O 1
ATOM 1512 N N . GLY A 1 186 ? 14.625 -3.986 -16.946 1.00 97.44 186 GLY A N 1
ATOM 1513 C CA . GLY A 1 186 ? 15.832 -3.152 -16.873 1.00 97.44 186 GLY A CA 1
ATOM 1514 C C . GLY A 1 186 ? 15.614 -1.632 -16.763 1.00 97.44 186 GLY A C 1
ATOM 1515 O O . GLY A 1 186 ? 16.582 -0.889 -16.516 1.00 97.44 186 GLY A O 1
ATOM 1516 N N . LEU A 1 187 ? 14.384 -1.131 -16.924 1.00 98.12 187 LEU A N 1
ATOM 1517 C CA . LEU A 1 187 ? 14.085 0.296 -16.798 1.00 98.12 187 LEU A CA 1
ATOM 1518 C C . LEU A 1 187 ? 14.119 0.742 -15.332 1.00 98.12 187 LEU A C 1
ATOM 1520 O O . LEU A 1 187 ? 13.800 -0.014 -14.419 1.00 98.12 187 LEU A O 1
ATOM 1524 N N . ARG A 1 188 ? 14.492 2.008 -15.104 1.00 97.44 188 ARG A N 1
ATOM 1525 C CA . ARG A 1 188 ? 14.383 2.633 -13.777 1.00 97.44 188 ARG A CA 1
ATOM 1526 C C . ARG A 1 188 ? 12.920 2.783 -13.387 1.00 97.44 188 ARG A C 1
ATOM 1528 O O . ARG A 1 188 ? 12.111 3.196 -14.216 1.00 97.44 188 ARG A O 1
ATOM 1535 N N . PHE A 1 189 ? 12.617 2.565 -12.113 1.00 97.44 189 PHE A N 1
ATOM 1536 C CA . PHE A 1 189 ? 11.266 2.714 -11.570 1.00 97.44 189 PHE A CA 1
ATOM 1537 C C . PHE A 1 189 ? 10.669 4.101 -11.814 1.00 97.44 189 PHE A C 1
ATOM 1539 O O . PHE A 1 189 ? 9.494 4.203 -12.147 1.00 97.44 189 PHE A O 1
ATOM 1546 N N . THR A 1 190 ? 11.476 5.163 -11.760 1.00 94.94 190 THR A N 1
ATOM 1547 C CA . THR A 1 190 ? 11.020 6.521 -12.101 1.00 94.94 190 THR A CA 1
ATOM 1548 C C . THR A 1 190 ? 10.521 6.617 -13.543 1.00 94.94 190 THR A C 1
ATOM 1550 O O . THR A 1 190 ? 9.433 7.128 -13.783 1.00 94.94 190 THR A O 1
ATOM 1553 N N . ARG A 1 191 ? 11.257 6.036 -14.499 1.00 96.56 191 ARG A N 1
ATOM 1554 C CA . ARG A 1 191 ? 10.860 5.997 -15.914 1.00 96.56 191 ARG A CA 1
ATOM 1555 C C . ARG A 1 191 ? 9.604 5.153 -16.134 1.00 96.56 191 ARG A C 1
ATOM 1557 O O . ARG A 1 191 ? 8.758 5.532 -16.939 1.00 96.56 191 ARG A O 1
ATOM 1564 N N . ILE A 1 192 ? 9.485 4.022 -15.435 1.00 97.50 192 ILE A N 1
ATOM 1565 C CA . ILE A 1 192 ? 8.297 3.158 -15.503 1.00 97.50 192 ILE A CA 1
ATOM 1566 C C . ILE A 1 192 ? 7.079 3.913 -14.973 1.00 97.50 192 ILE A C 1
ATOM 1568 O O . ILE A 1 192 ? 6.077 4.009 -15.674 1.00 97.50 192 ILE A O 1
ATOM 1572 N N . ARG A 1 193 ? 7.192 4.517 -13.784 1.00 96.31 193 ARG A N 1
ATOM 1573 C CA . ARG A 1 193 ? 6.140 5.333 -13.169 1.00 96.31 193 ARG A CA 1
ATOM 1574 C C . ARG A 1 193 ? 5.672 6.437 -14.106 1.00 96.31 193 ARG A C 1
ATOM 1576 O O . ARG A 1 193 ? 4.472 6.610 -14.258 1.00 96.31 193 ARG A O 1
ATOM 1583 N N . ASP A 1 194 ? 6.588 7.179 -14.722 1.00 95.06 194 ASP A N 1
ATOM 1584 C CA . ASP A 1 194 ? 6.220 8.310 -15.577 1.00 95.06 194 ASP A CA 1
ATOM 1585 C C . ASP A 1 194 ? 5.491 7.843 -16.853 1.00 95.06 194 ASP A C 1
ATOM 1587 O O . ASP A 1 194 ? 4.482 8.439 -17.228 1.00 95.06 194 ASP A O 1
ATOM 1591 N N . ARG A 1 195 ? 5.916 6.717 -17.453 1.00 95.25 195 ARG A N 1
ATOM 1592 C CA . ARG A 1 195 ? 5.218 6.073 -18.586 1.00 95.25 195 ARG A CA 1
ATOM 1593 C C . ARG A 1 195 ? 3.841 5.528 -18.196 1.00 95.25 195 ARG A C 1
ATOM 1595 O O . ARG A 1 195 ? 2.878 5.650 -18.951 1.00 95.25 195 ARG A O 1
ATOM 1602 N N . LEU A 1 196 ? 3.742 4.904 -17.025 1.00 95.12 196 LEU A N 1
ATOM 1603 C CA . LEU A 1 196 ? 2.476 4.400 -16.501 1.00 95.12 196 LEU A CA 1
ATOM 1604 C C . LEU A 1 196 ? 1.535 5.550 -16.148 1.00 95.12 196 LEU A C 1
ATOM 1606 O O . LEU A 1 196 ? 0.357 5.467 -16.456 1.00 95.12 196 LEU A O 1
ATOM 1610 N N . ARG A 1 197 ? 2.034 6.646 -15.570 1.00 92.94 197 ARG A N 1
ATOM 1611 C CA . ARG A 1 197 ? 1.221 7.805 -15.184 1.00 92.94 197 ARG A CA 1
ATOM 1612 C C . ARG A 1 197 ? 0.522 8.426 -16.388 1.00 92.94 197 ARG A C 1
ATOM 1614 O O . ARG A 1 197 ? -0.661 8.720 -16.283 1.00 92.94 197 ARG A O 1
ATOM 1621 N N . SER A 1 198 ? 1.218 8.619 -17.510 1.00 87.62 198 SER A N 1
ATOM 1622 C CA . SER A 1 198 ? 0.585 9.174 -18.715 1.00 87.62 198 SER A CA 1
ATOM 1623 C C . SER A 1 198 ? -0.509 8.257 -19.258 1.00 87.62 198 SER A C 1
ATOM 1625 O O . SER A 1 198 ? -1.574 8.731 -19.626 1.00 87.62 198 SER A O 1
ATOM 1627 N N . THR A 1 199 ? -0.259 6.947 -19.252 1.00 88.19 199 THR A N 1
ATOM 1628 C CA . THR A 1 199 ? -1.188 5.942 -19.787 1.00 88.19 199 THR A CA 1
ATOM 1629 C C . THR A 1 199 ? -2.410 5.766 -18.880 1.00 88.19 199 THR A C 1
ATOM 1631 O O . THR A 1 199 ? -3.545 5.773 -19.335 1.00 88.19 199 THR A O 1
ATOM 1634 N N . LEU A 1 200 ? -2.181 5.642 -17.572 1.00 92.00 200 LEU A N 1
ATOM 1635 C CA . LEU A 1 200 ? -3.211 5.318 -16.589 1.00 92.00 200 LEU A CA 1
ATOM 1636 C C . LEU A 1 200 ? -4.040 6.527 -16.173 1.00 92.00 200 LEU A C 1
ATOM 1638 O O . LEU A 1 200 ? -5.175 6.347 -15.758 1.00 92.00 200 LEU A O 1
ATOM 1642 N N . ARG A 1 201 ? -3.505 7.752 -16.267 1.00 88.00 201 ARG A N 1
ATOM 1643 C CA . ARG A 1 201 ? -4.277 8.957 -15.938 1.00 88.00 201 ARG A CA 1
ATOM 1644 C C . ARG A 1 201 ? -5.518 9.076 -16.816 1.00 88.00 201 ARG A C 1
ATOM 1646 O O . ARG A 1 201 ? -6.571 9.410 -16.291 1.00 88.00 201 ARG A O 1
ATOM 1653 N N . ASN A 1 202 ? -5.378 8.805 -18.110 1.00 85.06 202 ASN A N 1
ATOM 1654 C CA . ASN A 1 202 ? -6.483 8.892 -19.058 1.00 85.06 202 ASN A CA 1
ATOM 1655 C C . ASN A 1 202 ? -7.517 7.797 -18.771 1.00 85.06 202 ASN A C 1
ATOM 1657 O O . ASN A 1 202 ? -8.678 8.124 -18.551 1.00 85.06 202 ASN A O 1
ATOM 1661 N N . ALA A 1 203 ? -7.058 6.550 -18.613 1.00 84.00 203 ALA A N 1
ATOM 1662 C CA . ALA A 1 203 ? -7.924 5.410 -18.302 1.00 84.00 203 ALA A CA 1
ATOM 1663 C C . ALA A 1 203 ? -8.674 5.557 -16.965 1.00 84.00 203 ALA A C 1
ATOM 1665 O O . ALA A 1 203 ? -9.851 5.248 -16.862 1.00 84.00 203 ALA A O 1
ATOM 1666 N N . VAL A 1 204 ? -8.013 6.060 -15.916 1.00 86.69 204 VAL A N 1
ATOM 1667 C CA . VAL A 1 204 ? -8.647 6.276 -14.600 1.00 86.69 204 VAL A CA 1
ATOM 1668 C C . VAL A 1 204 ? -9.612 7.461 -14.615 1.00 86.69 204 VAL A C 1
ATOM 1670 O O . VAL A 1 204 ? -10.582 7.469 -13.864 1.00 86.69 204 VAL A O 1
ATOM 1673 N N . ALA A 1 205 ? -9.326 8.494 -15.408 1.00 82.88 205 ALA A N 1
ATOM 1674 C CA . ALA A 1 205 ? -10.173 9.679 -15.487 1.00 82.88 205 ALA A CA 1
ATOM 1675 C C . ALA A 1 205 ? -11.319 9.530 -16.499 1.00 82.88 205 ALA A C 1
ATOM 1677 O O . ALA A 1 205 ? -12.156 10.429 -16.565 1.00 82.88 205 ALA A O 1
ATOM 1678 N N . HIS A 1 206 ? -11.344 8.441 -17.275 1.00 79.44 206 HIS A N 1
ATOM 1679 C CA . HIS A 1 206 ? -12.243 8.249 -18.416 1.00 79.44 206 HIS A CA 1
ATOM 1680 C C . HIS A 1 206 ? -12.189 9.444 -19.381 1.00 79.44 206 HIS A C 1
ATOM 1682 O O . HIS A 1 206 ? -13.205 9.975 -19.835 1.00 79.44 206 HIS A O 1
ATOM 1688 N N . LEU A 1 207 ? -10.968 9.924 -19.630 1.00 74.94 207 LEU A N 1
ATOM 1689 C CA . LEU A 1 207 ? -10.706 11.070 -20.491 1.00 74.94 207 LEU A CA 1
ATOM 1690 C C . LEU A 1 207 ? -10.002 10.612 -21.760 1.00 74.94 207 LEU A C 1
ATOM 1692 O O . LEU A 1 207 ? -8.872 10.122 -21.693 1.00 74.94 207 LEU A O 1
ATOM 1696 N N . ASP A 1 208 ? -10.626 10.884 -22.902 1.00 70.31 208 ASP A N 1
ATOM 1697 C CA . ASP A 1 208 ? -9.923 10.955 -24.173 1.00 70.31 208 ASP A CA 1
ATOM 1698 C C . ASP A 1 208 ? -9.260 12.343 -24.290 1.00 70.31 208 ASP A C 1
ATOM 1700 O O . ASP A 1 208 ? -9.961 13.359 -24.300 1.00 70.31 208 ASP A O 1
ATOM 1704 N N . PRO A 1 209 ? -7.919 12.445 -24.336 1.00 67.00 209 PRO A N 1
ATOM 1705 C CA . PRO A 1 209 ? -7.244 13.726 -24.528 1.00 67.00 209 PRO A CA 1
ATOM 1706 C C . PRO A 1 209 ? -7.572 14.406 -25.871 1.00 67.00 209 PRO A C 1
ATOM 1708 O O . PRO A 1 209 ? -7.298 15.601 -25.997 1.00 67.00 209 PRO A O 1
ATOM 1711 N N . GLU A 1 210 ? -8.137 13.686 -26.847 1.00 70.94 210 GLU A N 1
ATOM 1712 C CA . GLU A 1 210 ? -8.486 14.198 -28.179 1.00 70.94 210 GLU A CA 1
ATOM 1713 C C . GLU A 1 210 ? -10.009 14.266 -28.452 1.00 70.94 210 GLU A C 1
ATOM 1715 O O . GLU A 1 210 ? -10.399 14.727 -29.528 1.00 70.94 210 GLU A O 1
ATOM 1720 N N . GLY A 1 211 ? -10.881 13.880 -27.504 1.00 65.94 211 GLY A N 1
ATOM 1721 C CA . GLY A 1 211 ? -12.303 13.608 -27.783 1.00 65.94 211 GLY A CA 1
ATOM 1722 C C . GLY A 1 211 ? -13.314 13.865 -26.650 1.00 65.94 211 GLY A C 1
ATOM 1723 O O . GLY A 1 211 ? -13.089 14.677 -25.749 1.00 65.94 211 GLY A O 1
ATOM 1724 N N . GLU A 1 212 ? -14.482 13.213 -26.753 1.00 60.69 212 GLU A N 1
ATOM 1725 C CA . GLU A 1 212 ? -15.586 13.253 -25.773 1.00 60.69 212 GLU A CA 1
ATOM 1726 C C . GLU A 1 212 ? -15.279 12.384 -24.531 1.00 60.69 212 GLU A C 1
ATOM 1728 O O . GLU A 1 212 ? -14.405 11.521 -24.563 1.00 60.69 212 GLU A O 1
ATOM 1733 N N . SER A 1 213 ? -15.979 12.610 -23.410 1.00 60.56 213 SER A N 1
ATOM 1734 C CA . SER A 1 213 ? -15.836 11.778 -22.201 1.00 60.56 213 SER A CA 1
ATOM 1735 C C . SER A 1 213 ? -16.051 10.294 -22.510 1.00 60.56 213 SER A C 1
ATOM 1737 O O . SER A 1 213 ? -17.074 9.931 -23.092 1.00 60.56 213 SER A O 1
ATOM 1739 N N . LEU A 1 214 ? -15.120 9.443 -22.070 1.00 66.19 214 LEU A N 1
ATOM 1740 C CA . LEU A 1 214 ? -15.246 7.994 -22.203 1.00 66.19 214 LEU A CA 1
ATOM 1741 C C . LEU A 1 214 ? -16.241 7.451 -21.171 1.00 66.19 214 LEU A C 1
ATOM 1743 O O . LEU A 1 214 ? -16.481 8.045 -20.113 1.00 66.19 214 LEU A O 1
ATOM 1747 N N . VAL A 1 215 ? -16.848 6.311 -21.490 1.00 73.88 215 VAL A N 1
ATOM 1748 C CA . VAL A 1 215 ? -17.767 5.622 -20.581 1.00 73.88 215 VAL A CA 1
ATOM 1749 C C . VAL A 1 215 ? -16.939 4.939 -19.495 1.00 73.88 215 VAL A C 1
ATOM 1751 O O . VAL A 1 215 ? -16.015 4.194 -19.797 1.00 73.88 215 VAL A O 1
ATOM 1754 N N . ALA A 1 216 ? -17.294 5.150 -18.225 1.00 68.44 216 ALA A N 1
ATOM 1755 C CA . ALA A 1 216 ? -16.523 4.646 -17.083 1.00 68.44 216 ALA A CA 1
ATOM 1756 C C . ALA A 1 216 ? -16.341 3.113 -17.040 1.00 68.44 216 ALA A C 1
ATOM 1758 O O . ALA A 1 216 ? -15.449 2.598 -16.364 1.00 68.44 216 ALA A O 1
ATOM 1759 N N . ASP A 1 217 ? -17.181 2.398 -17.785 1.00 73.50 217 ASP A N 1
ATOM 1760 C CA . ASP A 1 217 ? -17.212 0.941 -17.869 1.00 73.50 217 ASP A CA 1
ATOM 1761 C C . ASP A 1 217 ? -16.536 0.399 -19.143 1.00 73.50 217 ASP A C 1
ATOM 1763 O O . ASP A 1 217 ? -16.741 -0.762 -19.505 1.00 73.50 217 ASP A O 1
ATOM 1767 N N . GLU A 1 218 ? -15.743 1.216 -19.845 1.00 83.12 218 GLU A N 1
ATOM 1768 C CA . GLU A 1 218 ? -14.994 0.768 -21.018 1.00 83.12 218 GLU A CA 1
ATOM 1769 C C . GLU A 1 218 ? -13.978 -0.322 -20.636 1.00 83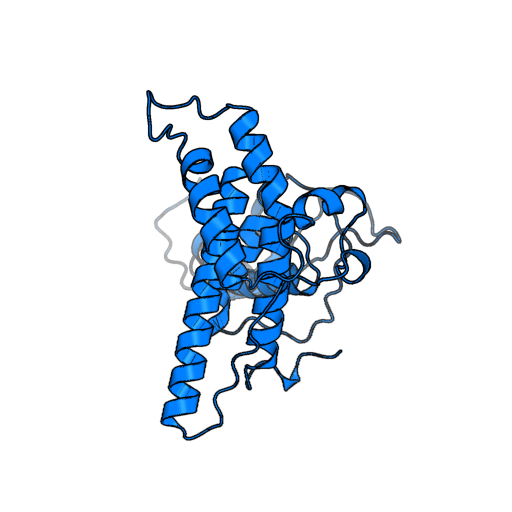.12 218 GLU A C 1
ATOM 1771 O O . GLU A 1 218 ? -13.161 -0.190 -19.713 1.00 83.12 218 GLU A O 1
ATOM 1776 N N . PHE A 1 219 ? -14.054 -1.455 -21.336 1.00 84.25 219 PHE A N 1
ATOM 1777 C CA . PHE A 1 219 ? -13.266 -2.637 -21.003 1.00 84.25 219 PHE A CA 1
ATOM 1778 C C . PHE A 1 219 ? -11.775 -2.413 -21.269 1.00 84.25 219 PHE A C 1
ATOM 1780 O O . PHE A 1 219 ? -10.926 -2.935 -20.548 1.00 84.25 219 PHE A O 1
ATOM 1787 N N . GLU A 1 220 ? -11.448 -1.620 -22.280 1.00 87.38 220 GLU A N 1
ATOM 1788 C CA . GLU A 1 220 ? -10.100 -1.256 -22.685 1.00 87.38 220 GLU A CA 1
ATOM 1789 C C . GLU A 1 220 ? -9.375 -0.514 -21.556 1.00 87.38 220 GLU A C 1
ATOM 1791 O O . GLU A 1 220 ? -8.255 -0.893 -21.195 1.00 87.38 220 GLU A O 1
ATOM 1796 N N . ASP A 1 221 ? -10.040 0.458 -20.931 1.00 86.44 221 ASP A N 1
ATOM 1797 C CA . ASP A 1 221 ? -9.542 1.193 -19.766 1.00 86.44 221 ASP A CA 1
ATOM 1798 C C . ASP A 1 221 ? -9.328 0.259 -18.570 1.00 86.44 221 ASP A C 1
ATOM 1800 O O . ASP A 1 221 ? -8.260 0.256 -17.938 1.00 86.44 221 ASP A O 1
ATOM 1804 N N . LEU A 1 222 ? -10.305 -0.614 -18.301 1.00 87.00 222 LEU A N 1
ATOM 1805 C CA . LEU A 1 222 ? -10.196 -1.625 -17.253 1.00 87.00 222 LEU A CA 1
ATOM 1806 C C . LEU A 1 222 ? -9.012 -2.572 -17.504 1.00 87.00 222 LEU A C 1
ATOM 1808 O O . LEU A 1 222 ? -8.272 -2.901 -16.569 1.00 87.00 222 LEU A O 1
ATOM 1812 N N . ALA A 1 223 ? -8.809 -3.006 -18.748 1.00 89.19 223 ALA A N 1
ATOM 1813 C CA . ALA A 1 223 ? -7.733 -3.904 -19.150 1.00 89.19 223 ALA A CA 1
ATOM 1814 C C . ALA A 1 223 ? -6.362 -3.221 -19.051 1.00 89.19 223 ALA A C 1
ATOM 1816 O O . ALA A 1 223 ? -5.404 -3.833 -18.571 1.00 89.19 223 ALA A O 1
ATOM 1817 N N . VAL A 1 224 ? -6.257 -1.947 -19.444 1.00 92.69 224 VAL A N 1
ATOM 1818 C CA . VAL A 1 224 ? -5.042 -1.133 -19.280 1.00 92.69 224 VAL A CA 1
ATOM 1819 C C . VAL A 1 224 ? -4.674 -1.008 -17.804 1.00 92.69 224 VAL A C 1
ATOM 1821 O O . VAL A 1 224 ? -3.529 -1.292 -17.438 1.00 92.69 224 VAL A O 1
ATOM 1824 N N . CYS A 1 225 ? -5.631 -0.656 -16.941 1.00 93.94 225 CYS A N 1
ATOM 1825 C CA . CYS A 1 225 ? -5.397 -0.593 -15.502 1.00 93.94 225 CYS A CA 1
ATOM 1826 C C . CYS A 1 225 ? -4.998 -1.957 -14.936 1.00 93.94 225 CYS A C 1
ATOM 1828 O O . CYS A 1 225 ? -3.993 -2.051 -14.235 1.00 93.94 225 CYS A O 1
ATOM 1830 N N . SER A 1 226 ? -5.731 -3.016 -15.280 1.00 91.81 226 SER A N 1
ATOM 1831 C CA . SER A 1 226 ? -5.501 -4.362 -14.746 1.00 91.81 226 SER A CA 1
ATOM 1832 C C . SER A 1 226 ? -4.125 -4.912 -15.128 1.00 91.81 226 SER A C 1
ATOM 1834 O O . SER A 1 226 ? -3.429 -5.431 -14.258 1.00 91.81 226 SER A O 1
ATOM 1836 N N . ARG A 1 227 ? -3.670 -4.703 -16.373 1.00 93.94 227 ARG A N 1
ATOM 1837 C CA . ARG A 1 227 ? -2.306 -5.066 -16.799 1.00 93.94 227 ARG A CA 1
ATOM 1838 C C . ARG A 1 227 ? -1.227 -4.294 -16.041 1.00 93.94 227 ARG A C 1
ATOM 1840 O O . ARG A 1 227 ? -0.163 -4.835 -15.786 1.00 93.94 227 ARG A O 1
ATOM 1847 N N . ALA A 1 228 ? -1.463 -3.044 -15.648 1.00 96.06 228 ALA A N 1
ATOM 1848 C CA . ALA A 1 228 ? -0.458 -2.269 -14.921 1.00 96.06 228 ALA A CA 1
ATOM 1849 C C . ALA A 1 228 ? -0.324 -2.653 -13.434 1.00 96.06 228 ALA A C 1
ATOM 1851 O O . ALA A 1 228 ? 0.709 -2.369 -12.819 1.00 96.06 228 ALA A O 1
ATOM 1852 N N . LEU A 1 229 ? -1.347 -3.276 -12.837 1.00 96.00 229 LEU A N 1
ATOM 1853 C CA . LEU A 1 229 ? -1.392 -3.543 -11.396 1.00 96.00 229 LEU A CA 1
ATOM 1854 C C . LEU A 1 229 ? -0.246 -4.427 -10.876 1.00 96.00 229 LEU A C 1
ATOM 1856 O O . LEU A 1 229 ? 0.354 -4.029 -9.874 1.00 96.00 229 LEU A O 1
ATOM 1860 N N . PRO A 1 230 ? 0.118 -5.562 -11.511 1.00 95.62 230 PRO A N 1
ATOM 1861 C CA . PRO A 1 230 ? 1.239 -6.381 -11.047 1.00 95.62 230 PRO A CA 1
ATOM 1862 C C . PRO A 1 230 ? 2.558 -5.598 -11.010 1.00 95.62 230 PRO A C 1
ATOM 1864 O O . PRO A 1 230 ? 3.311 -5.684 -10.036 1.00 95.62 230 PRO A O 1
ATOM 1867 N N . VAL A 1 231 ? 2.797 -4.759 -12.023 1.00 97.50 231 VAL A N 1
ATOM 1868 C CA . VAL A 1 231 ? 3.992 -3.910 -12.135 1.00 97.50 231 VAL A CA 1
ATOM 1869 C C . VAL A 1 231 ? 4.017 -2.850 -11.031 1.00 97.50 231 VAL A C 1
ATOM 1871 O O . VAL A 1 231 ? 5.022 -2.713 -10.331 1.00 97.50 231 VAL A O 1
ATOM 1874 N N . LEU A 1 232 ? 2.909 -2.126 -10.828 1.00 97.69 232 LEU A N 1
ATOM 1875 C CA . LEU A 1 232 ? 2.787 -1.112 -9.772 1.00 97.69 232 LEU A CA 1
ATOM 1876 C C . LEU A 1 232 ? 2.954 -1.713 -8.376 1.00 97.69 232 LEU A C 1
ATOM 1878 O O . LEU A 1 232 ? 3.655 -1.140 -7.537 1.00 97.69 232 LEU A O 1
ATOM 1882 N N . LYS A 1 233 ? 2.342 -2.876 -8.135 1.00 96.88 233 LYS A N 1
ATOM 1883 C CA . LYS A 1 233 ? 2.468 -3.604 -6.875 1.00 96.88 233 LYS A CA 1
ATOM 1884 C C . LYS A 1 233 ? 3.923 -4.004 -6.629 1.00 96.88 233 LYS A C 1
ATOM 1886 O O . LYS A 1 233 ? 4.449 -3.701 -5.564 1.00 96.88 233 LYS A O 1
ATOM 1891 N N . HIS A 1 234 ? 4.592 -4.607 -7.614 1.00 96.38 234 HIS A N 1
ATOM 1892 C CA . HIS A 1 234 ? 6.001 -4.989 -7.495 1.00 96.38 234 HIS A CA 1
ATOM 1893 C C . HIS A 1 234 ? 6.902 -3.784 -7.186 1.00 96.38 234 HIS A C 1
ATOM 1895 O O . HIS A 1 234 ? 7.752 -3.851 -6.298 1.00 96.38 234 HIS A O 1
ATOM 1901 N N . MET A 1 235 ? 6.687 -2.655 -7.868 1.00 97.69 235 MET A N 1
ATOM 1902 C CA . MET A 1 235 ? 7.424 -1.421 -7.586 1.00 97.69 235 MET A CA 1
ATOM 1903 C C . MET A 1 235 ? 7.201 -0.934 -6.149 1.00 97.69 235 MET A C 1
ATOM 1905 O O . MET A 1 235 ? 8.168 -0.562 -5.482 1.00 97.69 235 MET A O 1
ATOM 1909 N N . CYS A 1 236 ? 5.954 -0.955 -5.660 1.00 97.38 236 CYS A N 1
ATOM 1910 C CA . CYS A 1 236 ? 5.646 -0.633 -4.266 1.00 97.38 236 CYS A CA 1
ATOM 1911 C C . CYS A 1 236 ? 6.391 -1.563 -3.308 1.00 97.38 236 CYS A C 1
ATOM 1913 O O . CYS A 1 236 ? 7.038 -1.069 -2.392 1.00 97.38 236 CYS A O 1
ATOM 1915 N N . ASP A 1 237 ? 6.336 -2.876 -3.540 1.00 95.12 237 ASP A N 1
ATOM 1916 C CA . ASP A 1 237 ? 6.945 -3.888 -2.674 1.00 95.12 237 ASP A CA 1
ATOM 1917 C C . ASP A 1 237 ? 8.454 -3.664 -2.534 1.00 95.12 237 ASP A C 1
ATOM 1919 O O . ASP A 1 237 ? 8.983 -3.642 -1.423 1.00 95.12 237 ASP A O 1
ATOM 1923 N N . VAL A 1 238 ? 9.154 -3.452 -3.650 1.00 95.38 238 VAL A N 1
ATOM 1924 C CA . VAL A 1 238 ? 10.608 -3.242 -3.657 1.00 95.38 238 VAL A CA 1
ATOM 1925 C C . VAL A 1 238 ? 10.981 -1.930 -2.962 1.00 95.38 238 VAL A C 1
ATOM 1927 O O . VAL A 1 238 ? 11.829 -1.934 -2.069 1.00 95.38 238 VAL A O 1
ATOM 1930 N N . ILE A 1 239 ? 10.338 -0.812 -3.324 1.00 95.94 239 ILE A N 1
ATOM 1931 C CA . ILE A 1 239 ? 10.659 0.494 -2.727 1.00 95.94 239 ILE A CA 1
ATOM 1932 C C . ILE A 1 239 ? 10.335 0.486 -1.230 1.00 95.94 239 ILE A C 1
ATOM 1934 O O . ILE A 1 239 ? 11.150 0.933 -0.430 1.00 95.94 239 ILE A O 1
ATOM 1938 N N . LEU A 1 240 ? 9.169 -0.028 -0.836 1.00 94.69 240 LEU A N 1
ATOM 1939 C CA . LEU A 1 240 ? 8.747 -0.083 0.562 1.00 94.69 240 LEU A CA 1
ATOM 1940 C C . LEU A 1 240 ? 9.711 -0.941 1.393 1.00 94.69 240 LEU A C 1
ATOM 1942 O O . LEU A 1 240 ? 10.143 -0.493 2.450 1.00 94.69 240 LEU A O 1
ATOM 1946 N N . ASN A 1 241 ? 10.141 -2.104 0.886 1.00 92.44 241 ASN A N 1
ATOM 1947 C CA . ASN A 1 241 ? 11.171 -2.920 1.539 1.00 92.44 241 ASN A CA 1
ATOM 1948 C C . ASN A 1 241 ? 12.499 -2.173 1.705 1.00 92.44 241 ASN A C 1
ATOM 1950 O O . ASN A 1 241 ? 13.105 -2.230 2.774 1.00 92.44 241 ASN A O 1
ATOM 1954 N N . HIS A 1 242 ? 12.960 -1.463 0.673 1.00 93.94 242 HIS A N 1
ATOM 1955 C CA . HIS A 1 242 ? 14.179 -0.660 0.770 1.00 93.94 242 HIS A CA 1
ATOM 1956 C C . HIS A 1 242 ? 14.049 0.465 1.798 1.00 93.94 242 HIS A C 1
ATOM 1958 O O . HIS A 1 242 ? 14.961 0.662 2.596 1.00 93.94 242 HIS A O 1
ATOM 1964 N N . GLU A 1 243 ? 12.929 1.190 1.804 1.00 93.62 243 GLU A N 1
ATOM 1965 C CA . GLU A 1 243 ? 12.717 2.293 2.744 1.00 93.62 243 GLU A CA 1
ATOM 1966 C C . GLU A 1 243 ? 12.591 1.809 4.190 1.00 93.62 243 GLU A C 1
ATOM 1968 O O . GLU A 1 243 ? 13.133 2.457 5.079 1.00 93.62 243 GLU A O 1
ATOM 1973 N N . ILE A 1 244 ? 11.939 0.668 4.433 1.00 91.50 244 ILE A N 1
ATOM 1974 C CA . ILE A 1 244 ? 11.839 0.075 5.772 1.00 91.50 244 ILE A CA 1
ATOM 1975 C C . ILE A 1 244 ? 13.215 -0.423 6.242 1.00 91.50 244 ILE A C 1
ATOM 1977 O O . ILE A 1 244 ? 13.615 -0.122 7.361 1.00 91.50 244 ILE A O 1
ATOM 1981 N N . ARG A 1 245 ? 13.986 -1.113 5.388 1.00 90.19 245 ARG A N 1
ATOM 1982 C CA . ARG A 1 245 ? 15.351 -1.571 5.726 1.00 90.19 245 ARG A CA 1
ATOM 1983 C C . ARG A 1 245 ? 16.335 -0.427 5.959 1.00 90.19 245 ARG A C 1
ATOM 1985 O O . ARG A 1 245 ? 17.280 -0.585 6.722 1.00 90.19 245 ARG A O 1
ATOM 1992 N N . ALA A 1 246 ? 16.134 0.701 5.285 1.00 90.06 246 ALA A N 1
ATOM 1993 C CA . ALA A 1 246 ? 16.941 1.900 5.475 1.00 90.06 246 ALA A CA 1
ATOM 1994 C C . ALA A 1 246 ? 16.525 2.713 6.713 1.00 90.06 246 ALA A C 1
ATOM 1996 O O . ALA A 1 246 ? 17.223 3.663 7.070 1.00 90.06 246 ALA A O 1
ATOM 1997 N N . ASP A 1 247 ? 15.392 2.394 7.345 1.00 90.19 247 ASP A N 1
ATOM 1998 C CA . ASP A 1 247 ? 14.911 3.109 8.518 1.00 90.19 247 ASP A CA 1
ATOM 1999 C C . ASP A 1 247 ? 15.505 2.510 9.804 1.00 90.19 247 ASP A C 1
ATOM 2001 O O . ASP A 1 247 ? 15.279 1.334 10.085 1.00 90.19 247 ASP A O 1
ATOM 2005 N N . PRO A 1 248 ? 16.251 3.285 10.611 1.00 87.88 248 PRO A N 1
ATOM 2006 C CA . PRO A 1 248 ? 16.922 2.762 11.798 1.00 87.88 248 PRO A CA 1
ATOM 2007 C C . PRO A 1 248 ? 15.956 2.282 12.890 1.00 87.88 248 PRO A C 1
ATOM 2009 O O . PRO A 1 248 ? 16.354 1.454 13.704 1.00 87.88 248 PRO A O 1
ATOM 2012 N N . GLU A 1 249 ? 14.710 2.774 12.920 1.00 88.56 249 GLU A N 1
ATOM 2013 C CA . GLU A 1 249 ? 13.694 2.331 13.884 1.00 88.56 249 GLU A CA 1
ATOM 2014 C C . GLU A 1 249 ? 13.136 0.951 13.510 1.00 88.56 249 GLU A C 1
ATOM 2016 O O . GLU A 1 249 ? 12.782 0.170 14.386 1.00 88.56 249 GLU A O 1
ATOM 2021 N N . LEU A 1 250 ? 13.087 0.621 12.214 1.00 85.19 250 LEU A N 1
ATOM 2022 C CA . LEU A 1 250 ? 12.509 -0.634 11.724 1.00 85.19 250 LEU A CA 1
ATOM 2023 C C . LEU A 1 250 ? 13.549 -1.695 11.366 1.00 85.19 250 LEU A C 1
ATOM 2025 O O . LEU A 1 250 ? 13.254 -2.884 11.474 1.00 85.19 250 LEU A O 1
ATOM 2029 N N . ALA A 1 251 ? 14.756 -1.300 10.957 1.00 84.12 251 ALA A N 1
ATOM 2030 C CA . ALA A 1 251 ? 15.806 -2.212 10.508 1.00 84.12 251 ALA A CA 1
ATOM 2031 C C . ALA A 1 251 ? 16.115 -3.368 11.488 1.00 84.12 251 ALA A C 1
ATOM 2033 O O . ALA A 1 251 ? 16.261 -4.493 11.007 1.00 84.12 251 ALA A O 1
ATOM 2034 N N . PRO A 1 252 ? 16.158 -3.171 12.827 1.00 82.06 252 PRO A N 1
ATOM 2035 C CA . PRO A 1 252 ? 16.426 -4.260 13.776 1.00 82.06 252 PRO A CA 1
ATOM 2036 C C . PRO A 1 252 ? 15.355 -5.357 13.802 1.00 82.06 252 PRO A C 1
ATOM 2038 O O . PRO A 1 252 ? 15.617 -6.461 14.270 1.00 82.06 252 PRO A O 1
ATOM 2041 N N . HIS A 1 253 ? 14.151 -5.050 13.324 1.00 76.44 253 HIS A N 1
ATOM 2042 C CA . HIS A 1 253 ? 12.983 -5.919 13.418 1.00 76.44 253 HIS A CA 1
ATOM 2043 C C . HIS A 1 253 ? 12.698 -6.692 12.122 1.00 76.44 253 HIS A C 1
ATOM 2045 O O . HIS A 1 253 ? 11.796 -7.526 12.084 1.00 76.44 253 HIS A O 1
ATOM 2051 N N . ILE A 1 254 ? 13.450 -6.431 11.049 1.00 73.25 254 ILE A N 1
ATOM 2052 C CA . ILE A 1 254 ? 13.328 -7.162 9.785 1.00 73.25 254 ILE A CA 1
ATOM 2053 C C . ILE A 1 254 ? 14.238 -8.390 9.865 1.00 73.25 254 ILE A C 1
ATOM 2055 O O . ILE A 1 254 ? 15.425 -8.325 9.548 1.00 73.25 254 ILE A O 1
ATOM 2059 N N . THR A 1 255 ? 13.688 -9.517 10.305 1.00 60.59 255 THR A N 1
ATOM 2060 C CA . THR A 1 255 ? 14.339 -10.822 10.162 1.00 60.59 255 THR A CA 1
ATOM 2061 C C . THR A 1 255 ? 14.240 -11.287 8.702 1.00 60.59 255 THR A C 1
ATOM 2063 O O . THR A 1 255 ? 13.195 -11.139 8.068 1.00 60.59 255 THR A O 1
ATOM 2066 N N . ASN A 1 256 ? 15.369 -11.746 8.142 1.00 49.97 256 ASN A N 1
ATOM 2067 C CA . ASN A 1 256 ? 15.488 -12.218 6.751 1.00 49.97 256 ASN A CA 1
ATOM 2068 C C . ASN A 1 256 ? 14.631 -13.451 6.462 1.00 49.97 256 ASN A C 1
ATOM 2070 O O . ASN A 1 256 ? 14.589 -14.346 7.335 1.00 49.97 256 ASN A O 1
#

pLDDT: mean 79.67, std 18.95, range [25.66, 98.12]

Sequence (256 aa):
MWNPGRTLGSTSKIILTWHRSGYTLTDEGALALAEITVEAESFLDAERKSHDALAFLLSWWSFAYTVAIDIKGYRVTEERTESRKWVFNALGRAKEFNLNADLVSIPKFRKVLSAYREAQNSSNSFYKVICFFNTLEGLYKIRVQRLQSDRDAGRPIHDPGERMERNIQAIRIGDDDREPFEPYLGLRFTRIRDRLRSTLRNAVAHLDPEGESLVADEFEDLAVCSRALPVLKHMCDVILNHEIRADPELAPHITN

Secondary structure (DSSP, 8-state):
---TT----S-EEEEEE---SS----TT---PPPEEEEEESSHHHHHHHHHHHHHHHHHHHHHHHTS-----EEEEEBTTT--EEEEE---S--------------HHHHHHHHHHHHHHH---HHHHHHHHHHHHHHHHHHHHHHHHHHHHTT--------B--SSGGGS---GGGSGGGGGGTT-BHHHHHHHHHHHHHHHHHTB-TTSSBPPTT-HHHHHHHHHHHHHHHHHHHHHHHHHHHT-TTTGGG---

Foldseek 3Di:
DDDPPDFPPDQFFKWKWQDDDDDDDDPAQFDDTDTHTHGDRDPVRVVVVVCVQCLQVQLVQCLVVVAQGDRQKIWIARVVVRDIDIDGRDDDGTDHGDPPQPDTRDPLCSQLSNLLNQLRNDPQLLSVLVSLVSNVVSLVVLLVVVQVVCVVVVHDRDDVQDAAAQDLVVQPDDPVLSVLCVVGHGHGPVVVVVVLCVQLVCLSQQDDPVDDRHDVPDVVSSVSSVSCNVVSSSSSSVSVVVSQCPDPVRVVSDDD

Radius of gyration: 21.84 Å; chains: 1; bounding box: 62×45×62 Å